Protein AF-A0A7Y7TFD0-F1 (afdb_monomer)

Mean predicted aligned error: 14.51 Å

Nearest PDB structures (foldseek):
  1j1v-assembly1_A  TM=8.264E-01  e=2.148E-02  Escherichia coli
  3pvv-assembly2_B  TM=8.155E-01  e=1.945E-02  Mycobacterium tuberculosis H37Ra
  8btg-assembly1_A  TM=7.877E-01  e=5.232E-02  Bacillus subtilis
  8btg-assembly1_B  TM=7.490E-01  e=6.700E-02  Bacillus subtilis
  1l8q-assembly1_A  TM=4.730E-01  e=1.155E-01  Aquifex aeolicus

Sequence (198 aa):
MLGRDFLDALDHYPWSGHAIILGKAALEGQVADEVLALFSKGKREAKRRYRLFVADGIALGKRDELGGGRRMPRELLGERREEPHDERVLGSGKFIEELRDRRELKSKLSRPMEIEEVIAKVCRHFGIDPQELQLKTRAARIVDARSVICYFAVRQIGHSGVEVGRHVNLQRAGVSVAAGRGERIIKKDSALLELIDK

Foldseek 3Di:
DPLPVVLVCLCPPPPHVLVVLLPVDDDPPRDNVVQLVVQDPDSVRSNVRVSVVVSVVVVVPDDPVPDLPDQDPPVPPPPPPQPRDRPVDPAGPVRLVVQCPPPVCVVVLPFPDDLVLLLVLLCVVLVHDLVCLQDPDPPVSSLLSLLLSLQCCPPVRNHQLCVSCVSRVHHSVRSVVSNVVSVVVCVVPVVSVVSSVD

Structure (mmCIF, N/CA/C/O backbone):
data_AF-A0A7Y7TFD0-F1
#
_entry.id   AF-A0A7Y7TFD0-F1
#
loop_
_atom_site.group_PDB
_atom_site.id
_atom_site.type_symbol
_atom_site.label_atom_id
_atom_site.label_alt_id
_atom_site.label_comp_id
_atom_site.label_asym_id
_atom_site.label_entity_id
_atom_site.label_seq_id
_atom_site.pdbx_PDB_ins_code
_atom_site.Cartn_x
_atom_site.Cartn_y
_atom_site.Cartn_z
_atom_site.occupancy
_atom_site.B_iso_or_equiv
_atom_site.auth_seq_id
_atom_site.auth_comp_id
_atom_site.auth_asym_id
_atom_site.auth_atom_id
_atom_site.pdbx_PDB_model_num
ATOM 1 N N . MET A 1 1 ? 28.512 -23.955 -11.268 1.00 43.91 1 MET A N 1
ATOM 2 C CA . MET A 1 1 ? 27.581 -24.691 -12.155 1.00 43.91 1 MET A CA 1
ATOM 3 C C . MET A 1 1 ? 26.197 -24.033 -12.266 1.00 43.91 1 MET A C 1
ATOM 5 O O . MET A 1 1 ? 25.546 -24.246 -13.268 1.00 43.91 1 MET A O 1
ATOM 9 N N . LEU A 1 2 ? 25.786 -23.156 -11.333 1.00 53.75 2 LEU A N 1
ATOM 10 C CA . LEU A 1 2 ? 24.448 -22.527 -11.295 1.00 53.75 2 LEU A CA 1
ATOM 11 C C . LEU A 1 2 ? 24.160 -21.408 -12.329 1.00 53.75 2 LEU A C 1
ATOM 13 O O . LEU A 1 2 ? 23.008 -21.032 -12.500 1.00 53.75 2 LEU A O 1
ATOM 17 N N . GLY A 1 3 ? 25.171 -20.839 -13.000 1.00 59.09 3 GLY A N 1
ATOM 18 C CA . GLY A 1 3 ? 24.982 -19.627 -13.821 1.00 59.09 3 GLY A CA 1
ATOM 19 C C . GLY A 1 3 ? 24.484 -19.853 -15.255 1.00 59.09 3 GLY A C 1
ATOM 20 O O . GLY A 1 3 ? 23.847 -18.968 -15.820 1.00 59.09 3 GLY A O 1
ATOM 21 N N . ARG A 1 4 ? 24.770 -21.019 -15.853 1.00 60.62 4 ARG A N 1
ATOM 22 C CA . ARG A 1 4 ? 24.443 -21.302 -17.264 1.00 60.62 4 ARG A CA 1
ATOM 23 C C . ARG A 1 4 ? 22.956 -21.644 -17.419 1.00 60.62 4 ARG A C 1
ATOM 25 O O . ARG A 1 4 ? 22.252 -20.961 -18.153 1.00 60.62 4 ARG A O 1
ATOM 32 N N . ASP A 1 5 ? 22.475 -22.564 -16.586 1.00 73.00 5 ASP A N 1
ATOM 33 C CA . ASP A 1 5 ? 21.069 -22.987 -16.547 1.00 73.00 5 ASP A CA 1
ATOM 34 C C . ASP A 1 5 ? 20.114 -21.835 -16.183 1.00 73.00 5 ASP A C 1
ATOM 36 O O . ASP A 1 5 ? 18.989 -21.767 -16.673 1.00 73.00 5 ASP A O 1
ATOM 40 N N . PHE A 1 6 ? 20.566 -20.879 -15.364 1.00 8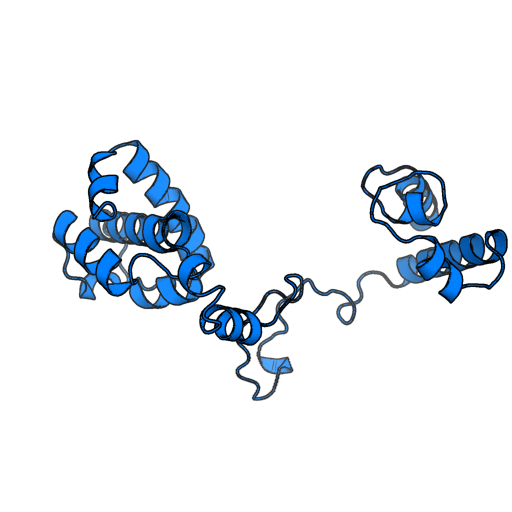2.00 6 PHE A N 1
ATOM 41 C CA . PHE A 1 6 ? 19.768 -19.712 -14.982 1.00 82.00 6 PHE A CA 1
ATOM 42 C C . PHE A 1 6 ? 19.573 -18.708 -16.130 1.00 82.00 6 PHE A C 1
ATOM 44 O O . PHE A 1 6 ? 18.465 -18.213 -16.337 1.00 82.00 6 PHE A O 1
ATOM 51 N N . LEU A 1 7 ? 20.625 -18.405 -16.899 1.00 86.56 7 LEU A N 1
ATOM 52 C CA . LEU A 1 7 ? 20.518 -17.510 -18.061 1.00 86.56 7 LEU A CA 1
ATOM 53 C C . LEU A 1 7 ? 19.651 -18.119 -19.159 1.00 86.56 7 LEU A C 1
ATOM 55 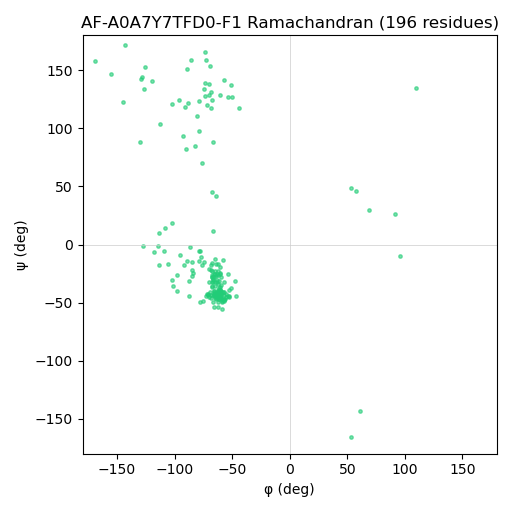O O . LEU A 1 7 ? 18.840 -17.425 -19.770 1.00 86.56 7 LEU A O 1
ATOM 59 N N . ASP A 1 8 ? 19.797 -19.422 -19.375 1.00 88.06 8 ASP A N 1
ATOM 60 C CA . ASP A 1 8 ? 18.986 -20.149 -20.343 1.00 88.06 8 ASP A CA 1
ATOM 61 C C . ASP A 1 8 ? 17.511 -20.209 -19.898 1.00 88.06 8 ASP A C 1
ATOM 63 O O . ASP A 1 8 ? 16.611 -20.150 -20.735 1.00 88.06 8 ASP A O 1
ATOM 67 N N . ALA A 1 9 ? 17.226 -20.217 -18.591 1.00 89.19 9 ALA A N 1
ATOM 68 C CA . ALA A 1 9 ? 15.864 -20.046 -18.084 1.00 89.19 9 ALA A CA 1
ATOM 69 C C . ALA A 1 9 ? 15.322 -18.621 -18.327 1.00 89.19 9 ALA A C 1
ATOM 71 O O . ALA A 1 9 ? 14.188 -18.462 -18.785 1.00 89.19 9 ALA A O 1
ATOM 72 N N . LEU A 1 10 ? 16.124 -17.574 -18.083 1.00 89.31 10 LEU A N 1
ATOM 73 C CA . LEU A 1 10 ? 15.721 -16.174 -18.308 1.00 89.31 10 LEU A CA 1
ATOM 74 C C . LEU A 1 10 ? 15.427 -15.843 -19.774 1.00 89.31 10 LEU A C 1
ATOM 76 O O . LEU A 1 10 ? 14.662 -14.918 -20.044 1.00 89.31 10 LEU A O 1
ATOM 80 N N . ASP A 1 11 ? 16.023 -16.584 -20.703 1.00 90.94 11 ASP A N 1
ATOM 81 C CA . ASP A 1 11 ? 15.787 -16.458 -22.140 1.00 90.94 11 ASP A CA 1
ATOM 82 C C . ASP A 1 11 ? 14.363 -16.792 -22.574 1.00 90.94 11 ASP A C 1
ATOM 84 O O . ASP A 1 11 ? 13.910 -16.303 -23.608 1.00 90.94 11 ASP A O 1
ATOM 88 N N . HIS A 1 12 ? 13.694 -17.647 -21.804 1.00 88.69 12 HIS A N 1
ATOM 89 C CA . HIS A 1 12 ? 12.386 -18.201 -22.137 1.00 88.69 12 HIS A CA 1
ATOM 90 C C . HIS A 1 12 ? 11.316 -17.804 -21.117 1.00 88.69 12 HIS A C 1
ATOM 92 O O . HIS A 1 12 ? 10.139 -18.096 -21.316 1.00 88.69 12 HIS A O 1
ATOM 98 N N . TYR A 1 13 ? 11.701 -17.146 -20.020 1.00 88.06 13 TYR A N 1
ATOM 99 C CA . TYR A 1 13 ? 10.765 -16.780 -18.968 1.00 88.06 13 TYR A CA 1
ATOM 100 C C . TYR A 1 13 ? 9.840 -15.636 -19.428 1.00 88.06 13 TYR A C 1
ATOM 102 O O . TYR A 1 13 ? 10.340 -14.542 -19.707 1.00 88.06 13 TYR A O 1
ATOM 110 N N . PRO A 1 14 ? 8.504 -15.830 -19.462 1.00 80.81 14 PRO A N 1
ATOM 111 C CA . PRO A 1 14 ? 7.575 -14.873 -20.079 1.00 80.81 14 PRO A CA 1
ATOM 112 C C . PRO A 1 14 ? 7.595 -13.464 -19.475 1.00 80.81 14 PRO A C 1
ATOM 114 O O . PRO A 1 14 ? 7.315 -12.490 -20.164 1.00 80.81 14 PRO A O 1
ATOM 117 N N . TRP A 1 15 ? 7.946 -13.349 -18.193 1.00 82.06 15 TRP A N 1
ATOM 118 C CA . TRP A 1 15 ? 7.946 -12.083 -17.451 1.00 82.06 15 TRP A CA 1
ATOM 119 C C . TRP A 1 15 ? 9.349 -11.486 -17.286 1.00 82.06 15 TRP A C 1
ATOM 121 O O . TRP A 1 15 ? 9.583 -10.668 -16.398 1.00 82.06 15 TRP A O 1
ATOM 131 N N . SER A 1 16 ? 10.306 -11.924 -18.107 1.00 86.31 16 SER A N 1
ATOM 132 C CA . SER A 1 16 ? 11.682 -11.436 -18.091 1.00 86.31 16 SER A CA 1
ATOM 133 C C . SER A 1 16 ? 11.935 -10.462 -19.237 1.00 86.31 16 SER A C 1
ATOM 135 O O . SER A 1 16 ? 11.893 -10.832 -20.411 1.00 86.31 16 SER A O 1
ATOM 137 N N . GLY A 1 17 ? 12.332 -9.231 -18.902 1.00 90.38 17 GLY A N 1
ATOM 138 C CA . GLY A 1 17 ? 12.809 -8.266 -19.896 1.00 90.38 17 GLY A CA 1
ATOM 139 C C . GLY A 1 17 ? 14.056 -8.739 -20.658 1.00 90.38 17 GLY A C 1
ATOM 140 O O . GLY A 1 17 ? 14.322 -8.252 -21.757 1.00 90.38 17 GLY A O 1
ATOM 141 N N . HIS A 1 18 ? 14.798 -9.714 -20.115 1.00 92.94 18 HIS A N 1
ATOM 142 C CA . HIS A 1 18 ? 15.972 -10.317 -20.751 1.00 92.94 18 HIS A CA 1
ATOM 143 C C . HIS A 1 18 ? 15.634 -10.966 -22.098 1.00 92.94 18 HIS A C 1
ATOM 145 O O . HIS A 1 18 ? 16.330 -10.731 -23.088 1.00 92.94 18 HIS A O 1
ATOM 151 N N . ALA A 1 19 ? 14.541 -11.737 -22.151 1.00 93.31 19 ALA A N 1
ATOM 152 C CA . ALA A 1 19 ? 14.097 -12.418 -23.363 1.00 93.31 19 ALA A CA 1
ATOM 153 C C . ALA A 1 19 ? 13.789 -11.410 -24.482 1.00 93.31 19 ALA A C 1
ATOM 155 O O . ALA A 1 19 ? 14.159 -11.621 -25.637 1.00 93.31 19 ALA A O 1
ATOM 156 N N . ILE A 1 20 ? 13.189 -10.272 -24.127 1.00 94.19 20 ILE A N 1
ATOM 157 C CA . ILE A 1 20 ? 12.840 -9.198 -25.064 1.00 94.19 20 ILE A CA 1
ATOM 158 C C . ILE A 1 20 ? 14.096 -8.463 -25.551 1.00 94.19 20 ILE A C 1
ATOM 160 O O . ILE A 1 20 ? 14.258 -8.269 -26.755 1.00 94.19 20 ILE A O 1
ATOM 164 N N . ILE A 1 21 ? 15.054 -8.159 -24.664 1.00 95.25 21 ILE A N 1
ATOM 165 C CA . ILE A 1 21 ? 16.347 -7.552 -25.048 1.00 95.25 21 ILE A CA 1
ATOM 166 C C . ILE A 1 21 ? 17.125 -8.463 -26.009 1.00 95.25 21 ILE A C 1
ATOM 168 O O . ILE A 1 21 ? 17.719 -8.003 -26.987 1.00 95.25 21 ILE A O 1
ATOM 172 N N . LEU A 1 22 ? 17.090 -9.778 -25.790 1.00 94.12 22 LEU A N 1
ATOM 173 C CA . LEU A 1 22 ? 17.714 -10.743 -26.695 1.00 94.12 22 LEU A CA 1
ATOM 174 C C . LEU A 1 22 ? 16.893 -11.014 -27.965 1.00 94.12 22 LEU A C 1
ATOM 176 O O . LEU A 1 22 ? 17.406 -11.636 -28.900 1.00 94.12 22 LEU A O 1
ATOM 180 N N . GLY A 1 23 ? 15.683 -10.463 -28.075 1.00 91.31 23 GLY A N 1
ATOM 181 C CA . GLY A 1 23 ? 14.777 -10.633 -29.212 1.00 91.31 23 GLY A CA 1
ATOM 182 C C . GLY A 1 23 ? 14.206 -12.045 -29.330 1.00 91.31 23 GLY A C 1
ATOM 183 O O . GLY A 1 23 ? 13.974 -12.509 -30.441 1.00 91.31 23 GLY A O 1
ATOM 184 N N . LYS A 1 24 ? 14.051 -12.735 -28.198 1.00 90.06 24 LYS A N 1
ATOM 185 C CA . LYS A 1 24 ? 13.408 -14.052 -28.074 1.00 90.06 24 LYS A CA 1
ATOM 186 C C . LYS A 1 24 ? 11.909 -13.942 -27.775 1.00 90.06 24 LYS A C 1
ATOM 188 O O . LYS A 1 24 ? 11.178 -14.902 -27.976 1.00 90.06 24 LYS A O 1
ATOM 193 N N . ALA A 1 25 ? 11.463 -12.772 -27.322 1.00 90.00 25 ALA A N 1
ATOM 194 C CA . ALA A 1 25 ? 10.068 -12.424 -27.082 1.00 90.00 25 ALA A CA 1
ATOM 195 C C . ALA A 1 25 ? 9.819 -10.951 -27.452 1.00 90.00 25 ALA A C 1
ATOM 197 O O . ALA A 1 25 ? 10.764 -10.207 -27.727 1.00 90.00 25 ALA A O 1
ATOM 198 N N . ALA A 1 26 ? 8.554 -10.534 -27.443 1.00 87.75 26 ALA A N 1
ATOM 199 C CA . ALA A 1 26 ? 8.136 -9.154 -27.663 1.00 87.75 26 ALA A CA 1
ATOM 200 C C . ALA A 1 26 ? 7.185 -8.709 -26.546 1.00 87.75 26 ALA A C 1
ATOM 202 O O . ALA A 1 26 ? 6.362 -9.496 -26.082 1.00 87.75 26 ALA A O 1
ATOM 203 N N . LEU A 1 27 ? 7.305 -7.450 -26.128 1.00 86.12 27 LEU A N 1
ATOM 204 C CA . LEU A 1 27 ? 6.416 -6.805 -25.167 1.00 86.12 27 LEU A CA 1
ATOM 205 C C . LEU A 1 27 ? 6.260 -5.343 -25.566 1.00 86.12 27 LEU A C 1
ATOM 207 O O . LEU A 1 27 ? 7.250 -4.613 -25.664 1.00 86.12 27 LEU A O 1
ATOM 211 N N . GLU A 1 28 ? 5.020 -4.922 -25.791 1.00 85.75 28 GLU A N 1
ATOM 212 C CA . GLU A 1 28 ? 4.714 -3.521 -26.061 1.00 85.75 28 GLU A CA 1
ATOM 213 C C . GLU A 1 28 ? 5.133 -2.656 -24.864 1.00 85.75 28 GLU A C 1
ATOM 215 O O . GLU A 1 28 ? 4.814 -2.956 -23.714 1.00 85.75 28 GLU A O 1
ATOM 220 N N . GLY A 1 29 ? 5.902 -1.599 -25.136 1.00 83.94 29 GLY A N 1
ATOM 221 C CA . GLY A 1 29 ? 6.417 -0.677 -24.120 1.00 83.94 29 GLY A CA 1
ATOM 222 C C . GLY A 1 29 ? 7.835 -0.965 -23.614 1.00 83.94 29 GLY A C 1
ATOM 223 O O . GLY A 1 29 ? 8.410 -0.099 -22.957 1.00 83.94 29 GLY A O 1
ATOM 224 N N . GLN A 1 30 ? 8.452 -2.109 -23.941 1.00 90.44 30 GLN A N 1
ATOM 225 C CA . GLN A 1 30 ? 9.864 -2.336 -23.609 1.00 90.44 30 GLN A CA 1
ATOM 226 C C . GLN A 1 30 ? 10.799 -1.874 -24.736 1.00 90.44 30 GLN A C 1
ATOM 228 O O . GLN A 1 30 ? 10.810 -2.432 -25.833 1.00 90.44 30 GLN A O 1
ATOM 233 N N . VAL A 1 31 ? 11.668 -0.906 -24.434 1.00 90.31 31 VAL A N 1
ATOM 234 C CA . VAL A 1 31 ? 12.610 -0.332 -25.408 1.00 90.31 31 VAL A CA 1
ATOM 235 C C . VAL A 1 31 ? 13.944 -1.092 -25.408 1.00 90.31 31 VAL A C 1
ATOM 237 O O . VAL A 1 31 ? 14.920 -0.704 -24.771 1.00 90.31 31 VAL A O 1
ATOM 240 N N . ALA A 1 32 ? 13.994 -2.218 -26.124 1.00 92.69 32 ALA A N 1
ATOM 241 C CA . ALA A 1 32 ? 15.192 -3.063 -26.202 1.00 92.69 32 ALA A CA 1
ATOM 242 C C . ALA A 1 32 ? 16.373 -2.403 -26.942 1.00 92.69 32 ALA A C 1
ATOM 244 O O . ALA A 1 32 ? 17.528 -2.611 -26.568 1.00 92.69 32 ALA A O 1
ATOM 245 N N . ASP A 1 33 ? 16.098 -1.615 -27.986 1.00 92.44 33 ASP A N 1
ATOM 246 C CA . ASP A 1 33 ? 17.142 -1.034 -28.839 1.00 92.44 33 ASP A CA 1
ATOM 247 C C . ASP A 1 33 ? 17.989 0.018 -28.091 1.00 92.44 33 ASP A C 1
ATOM 249 O O . ASP A 1 33 ? 19.208 0.041 -28.267 1.00 92.44 33 ASP A O 1
ATOM 253 N N . GLU A 1 34 ? 17.393 0.817 -27.195 1.00 93.56 34 GLU A N 1
ATOM 254 C CA . GLU A 1 34 ? 18.126 1.779 -26.351 1.00 93.56 34 GLU A CA 1
ATOM 255 C C . GLU A 1 34 ? 19.083 1.082 -25.380 1.00 93.56 34 GLU A C 1
ATOM 257 O O . GLU A 1 34 ? 20.240 1.478 -25.247 1.00 93.56 34 GLU A O 1
ATOM 262 N N . VAL A 1 35 ? 18.637 -0.009 -24.749 1.00 94.00 35 VAL A N 1
ATOM 263 C CA . VAL A 1 35 ? 19.486 -0.807 -23.854 1.00 94.00 35 VAL A CA 1
ATOM 264 C C . VAL A 1 35 ? 20.649 -1.422 -24.628 1.00 94.00 35 VAL A C 1
ATOM 266 O O . VAL A 1 35 ? 21.794 -1.347 -24.188 1.00 94.00 35 VAL A O 1
ATOM 269 N N . LEU A 1 36 ? 20.383 -2.014 -25.796 1.00 96.81 36 LEU A N 1
ATOM 270 C CA . LEU A 1 36 ? 21.421 -2.625 -26.630 1.00 96.81 36 LEU A CA 1
ATOM 271 C C . LEU A 1 36 ? 22.446 -1.597 -27.138 1.00 96.81 36 LEU A C 1
ATOM 273 O O . LEU A 1 36 ? 23.630 -1.931 -27.246 1.00 96.81 36 LEU A O 1
ATOM 277 N N . ALA A 1 37 ? 22.033 -0.350 -27.385 1.00 96.44 37 ALA A N 1
ATOM 278 C CA . ALA A 1 37 ? 22.929 0.722 -27.818 1.00 96.44 37 ALA A CA 1
ATOM 279 C C . ALA A 1 37 ? 24.049 1.028 -26.804 1.00 96.44 37 ALA A C 1
ATOM 281 O O . ALA A 1 37 ? 25.132 1.451 -27.211 1.00 96.44 37 ALA A O 1
ATOM 282 N N . LEU A 1 38 ? 23.841 0.738 -25.511 1.00 96.44 38 LEU A N 1
ATOM 283 C CA . LEU A 1 38 ? 24.867 0.878 -24.466 1.00 96.44 38 LEU A CA 1
ATOM 284 C C . LEU A 1 38 ? 26.021 -0.128 -24.612 1.00 96.44 38 LEU A C 1
ATOM 286 O O . LEU A 1 38 ? 27.114 0.104 -24.102 1.00 96.44 38 LEU A O 1
ATOM 290 N N . PHE A 1 39 ? 25.799 -1.247 -25.306 1.00 96.31 39 PHE A N 1
ATOM 291 C CA . PHE A 1 39 ? 26.771 -2.339 -25.404 1.00 96.31 39 PHE A CA 1
ATOM 292 C C . PHE A 1 39 ? 27.545 -2.336 -26.727 1.00 96.31 39 PHE A C 1
ATOM 294 O O . PHE A 1 39 ? 28.725 -2.706 -26.763 1.00 96.31 39 PHE A O 1
ATOM 301 N N . SER A 1 40 ? 26.896 -1.954 -27.831 1.00 96.31 40 SER A N 1
ATOM 302 C CA . SER A 1 40 ? 27.525 -1.804 -29.149 1.00 96.31 40 SER A CA 1
ATOM 303 C C . SER A 1 40 ? 26.592 -1.110 -30.145 1.00 96.31 40 SER A C 1
ATOM 305 O O . SER A 1 40 ? 25.374 -1.204 -30.037 1.00 96.31 40 SER A O 1
ATOM 307 N N . LYS A 1 41 ? 27.166 -0.512 -31.198 1.00 93.31 41 LYS A N 1
ATOM 308 C CA . LYS A 1 41 ? 26.413 -0.001 -32.359 1.00 93.31 41 LYS A CA 1
ATOM 309 C C . LYS A 1 41 ? 25.766 -1.121 -33.190 1.00 93.31 41 LYS A C 1
ATOM 311 O O . LYS A 1 41 ? 24.780 -0.890 -33.880 1.00 93.31 41 LYS A O 1
ATOM 316 N N . GLY A 1 42 ? 26.330 -2.332 -33.165 1.00 94.81 42 GLY A N 1
ATOM 317 C CA . GLY A 1 42 ? 25.834 -3.471 -33.943 1.00 94.81 42 GLY A CA 1
ATOM 318 C C . GLY A 1 42 ? 24.909 -4.373 -33.127 1.00 94.81 42 GLY A C 1
ATOM 319 O O . GLY A 1 42 ? 25.337 -4.916 -32.112 1.00 94.81 42 GLY A O 1
ATOM 320 N N . LYS A 1 43 ? 23.678 -4.624 -33.601 1.00 92.56 43 LYS A N 1
ATOM 321 C CA . LYS A 1 43 ? 22.653 -5.391 -32.856 1.00 92.56 43 LYS A CA 1
ATOM 322 C C . LYS A 1 43 ? 23.123 -6.774 -32.375 1.00 92.56 43 LYS A C 1
ATOM 324 O O . LYS A 1 43 ? 22.874 -7.144 -31.231 1.00 92.56 43 LYS A O 1
ATOM 329 N N . ARG A 1 44 ? 23.818 -7.546 -33.223 1.00 95.00 44 ARG A N 1
ATOM 330 C CA . ARG A 1 44 ? 24.336 -8.883 -32.849 1.00 95.00 44 ARG A CA 1
ATOM 331 C C . ARG A 1 44 ? 25.403 -8.800 -31.754 1.00 95.00 44 ARG A C 1
ATOM 333 O O . ARG A 1 44 ? 25.357 -9.555 -30.788 1.00 95.00 44 ARG A O 1
ATOM 340 N N . GLU A 1 45 ? 26.332 -7.859 -31.896 1.00 96.94 45 GLU A N 1
ATOM 341 C CA . GLU A 1 45 ? 27.405 -7.622 -30.928 1.00 96.94 45 GLU A CA 1
ATOM 342 C C . GLU A 1 45 ? 26.850 -7.129 -29.588 1.00 96.94 45 GLU A C 1
ATOM 344 O O . GLU A 1 45 ? 27.249 -7.621 -28.534 1.00 96.94 45 GLU A O 1
ATOM 349 N N . ALA A 1 46 ? 25.892 -6.202 -29.633 1.00 97.06 46 ALA A N 1
ATOM 350 C CA . ALA A 1 46 ? 25.227 -5.655 -28.460 1.00 97.06 46 ALA A CA 1
ATOM 351 C C . ALA A 1 46 ? 24.545 -6.750 -27.637 1.00 97.06 46 ALA A C 1
ATOM 353 O O . ALA A 1 46 ? 24.767 -6.830 -26.434 1.00 97.06 46 ALA A O 1
ATOM 354 N N . LYS A 1 47 ? 23.794 -7.653 -28.285 1.00 96.25 47 LYS A N 1
ATOM 355 C CA . LYS A 1 47 ? 23.152 -8.791 -27.606 1.00 96.25 47 LYS A CA 1
ATOM 356 C C . LYS A 1 47 ? 24.172 -9.713 -26.940 1.00 96.25 47 LYS A C 1
ATOM 358 O O . LYS A 1 47 ? 23.960 -10.125 -25.800 1.00 96.25 47 LYS A O 1
ATOM 363 N N . ARG A 1 48 ? 25.295 -10.011 -27.614 1.00 95.69 48 ARG A N 1
ATOM 364 C CA . ARG A 1 48 ? 26.367 -10.839 -27.033 1.00 95.69 48 ARG A CA 1
ATOM 365 C C . ARG A 1 48 ? 26.970 -10.174 -25.796 1.00 95.69 48 ARG A C 1
ATOM 367 O O . ARG A 1 48 ? 27.084 -10.818 -24.759 1.00 95.69 48 ARG A O 1
ATOM 374 N N . ARG A 1 49 ? 27.331 -8.893 -25.898 1.00 97.25 49 ARG A N 1
ATOM 375 C CA . ARG A 1 49 ? 27.934 -8.120 -24.801 1.00 97.25 49 ARG A CA 1
ATOM 376 C C . ARG A 1 49 ? 26.978 -7.908 -23.631 1.00 97.25 49 ARG A C 1
ATOM 378 O O . ARG A 1 49 ? 27.398 -8.064 -22.494 1.00 97.25 49 ARG A O 1
ATOM 385 N N . TYR A 1 50 ? 25.702 -7.639 -23.899 1.00 95.94 50 TYR A N 1
ATOM 386 C CA . TYR A 1 50 ? 24.660 -7.591 -22.876 1.00 95.94 50 TYR A CA 1
ATOM 387 C C . TYR A 1 50 ? 24.553 -8.924 -22.126 1.00 95.94 50 TYR A C 1
ATOM 389 O O . TYR A 1 50 ? 24.582 -8.941 -20.899 1.00 95.94 50 TYR A O 1
ATOM 397 N N . ARG A 1 51 ? 24.491 -10.059 -22.843 1.00 93.81 51 ARG A N 1
ATOM 398 C CA . ARG A 1 51 ? 24.418 -11.382 -22.199 1.00 93.81 51 ARG A CA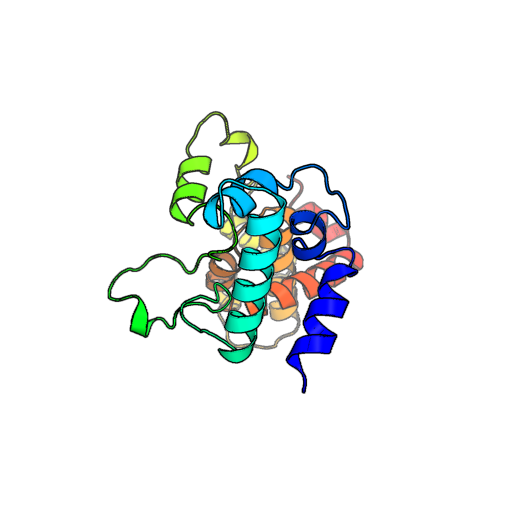 1
ATOM 399 C C . ARG A 1 51 ? 25.645 -11.658 -21.329 1.00 93.81 51 ARG A C 1
ATOM 401 O O . ARG A 1 51 ? 25.481 -12.175 -20.230 1.00 93.81 51 ARG A O 1
ATOM 408 N N . LEU A 1 52 ? 26.841 -11.299 -21.802 1.00 93.62 52 LEU A N 1
ATOM 409 C CA . LEU A 1 52 ? 28.077 -11.412 -21.020 1.00 93.62 52 LEU A CA 1
ATOM 410 C C . LEU A 1 52 ? 28.024 -10.543 -19.761 1.00 93.62 52 LEU A C 1
ATOM 412 O O . LEU A 1 52 ? 28.264 -11.048 -18.677 1.00 93.62 52 LEU A O 1
ATOM 416 N N . PHE A 1 53 ? 27.600 -9.286 -19.881 1.00 93.88 53 PHE A N 1
ATOM 417 C CA . PHE A 1 53 ? 27.438 -8.390 -18.736 1.00 93.88 53 PHE A CA 1
ATOM 418 C C . PHE A 1 53 ? 26.484 -8.951 -17.669 1.00 93.88 53 PHE A C 1
ATOM 420 O O . PHE A 1 53 ? 26.788 -8.902 -16.479 1.00 93.88 53 PHE A O 1
ATOM 427 N N . VAL A 1 54 ? 25.345 -9.527 -18.077 1.00 91.81 54 VAL A N 1
ATOM 428 C CA . VAL A 1 54 ? 24.417 -10.181 -17.136 1.00 91.81 54 VAL A CA 1
ATOM 429 C C . VAL A 1 54 ? 25.063 -11.419 -16.506 1.00 91.81 54 VAL A C 1
ATOM 431 O O . VAL A 1 54 ? 24.925 -11.626 -15.302 1.00 91.81 54 VAL A O 1
ATOM 434 N N . ALA A 1 55 ? 25.789 -12.223 -17.289 1.00 91.00 55 ALA A N 1
ATOM 435 C CA . ALA A 1 55 ? 26.501 -13.399 -16.791 1.00 91.00 55 ALA A CA 1
ATOM 436 C C . ALA A 1 55 ? 27.555 -13.036 -15.734 1.00 91.00 55 ALA A C 1
ATOM 438 O O . ALA A 1 55 ? 27.592 -13.659 -14.671 1.00 91.00 55 ALA A O 1
ATOM 439 N N . ASP A 1 56 ? 28.348 -11.998 -15.995 1.00 89.75 56 ASP A N 1
ATOM 440 C CA . ASP A 1 56 ? 29.348 -11.476 -15.063 1.00 89.75 56 ASP A CA 1
ATOM 441 C C . ASP A 1 56 ? 28.674 -10.963 -13.782 1.00 89.75 56 ASP A C 1
ATOM 443 O O . ASP A 1 56 ? 29.131 -11.239 -12.673 1.00 89.75 56 ASP A O 1
ATOM 447 N N . GLY A 1 57 ?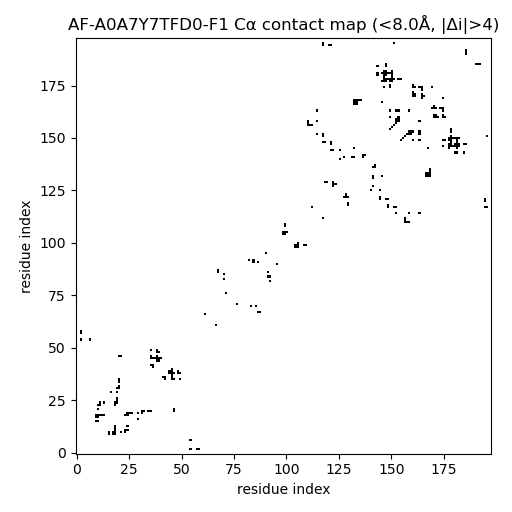 27.525 -10.291 -13.919 1.00 86.38 57 GLY A N 1
ATOM 448 C CA . GLY A 1 57 ? 26.727 -9.806 -12.795 1.00 86.38 57 GLY A CA 1
ATOM 449 C C . GLY A 1 57 ? 26.193 -10.911 -11.876 1.00 86.38 57 GLY A C 1
ATOM 450 O O . GLY A 1 57 ? 26.141 -10.710 -10.665 1.00 86.38 57 GLY A O 1
ATOM 451 N N . ILE A 1 58 ? 25.849 -12.091 -12.409 1.00 85.12 58 ILE A N 1
ATOM 452 C CA . ILE A 1 58 ? 25.372 -13.231 -11.601 1.00 85.12 58 ILE A CA 1
ATOM 453 C C . ILE A 1 58 ? 26.451 -13.694 -10.615 1.00 85.12 58 ILE A C 1
ATOM 455 O O . ILE A 1 58 ? 26.136 -14.015 -9.468 1.00 85.12 58 ILE A O 1
ATOM 459 N N . ALA A 1 59 ? 27.720 -13.707 -11.034 1.00 82.38 59 ALA A N 1
ATOM 460 C CA . ALA A 1 59 ? 28.831 -14.126 -10.180 1.00 82.38 59 ALA A CA 1
ATOM 461 C C . ALA A 1 59 ? 29.045 -13.188 -8.979 1.00 82.38 59 ALA A C 1
ATOM 463 O O . ALA A 1 59 ? 29.547 -13.624 -7.945 1.00 82.38 59 ALA A O 1
ATOM 464 N N . LEU A 1 60 ? 28.627 -11.924 -9.096 1.00 83.88 60 LEU A N 1
ATOM 465 C CA . LEU A 1 60 ? 28.714 -10.932 -8.022 1.00 83.88 60 LEU A CA 1
ATOM 466 C C . LEU A 1 60 ? 27.632 -11.113 -6.945 1.00 83.88 60 LEU A C 1
ATOM 468 O O . LEU A 1 60 ? 27.712 -10.491 -5.888 1.00 83.88 60 LEU A O 1
ATOM 472 N N . GLY A 1 61 ? 26.626 -11.960 -7.183 1.00 82.69 61 GLY A N 1
ATOM 473 C CA . GLY A 1 61 ? 25.567 -12.236 -6.218 1.00 82.69 61 GLY A CA 1
ATOM 474 C C . GLY A 1 61 ? 24.744 -10.994 -5.853 1.00 82.69 61 GLY A C 1
ATOM 475 O O . GLY A 1 61 ? 24.426 -10.154 -6.695 1.00 82.69 61 GLY A O 1
ATOM 476 N N . LYS A 1 62 ? 24.337 -10.898 -4.583 1.00 78.56 62 LYS A N 1
ATOM 477 C CA . LYS A 1 62 ? 23.514 -9.788 -4.088 1.00 78.56 62 LYS A CA 1
ATOM 478 C C . LYS A 1 62 ? 24.378 -8.552 -3.833 1.00 78.56 62 LYS A C 1
ATOM 480 O O . LYS A 1 62 ? 25.292 -8.600 -3.018 1.00 78.56 62 LYS A O 1
ATOM 485 N N . ARG A 1 63 ? 24.017 -7.445 -4.480 1.00 77.12 63 ARG A N 1
ATOM 486 C CA . ARG A 1 63 ? 24.683 -6.142 -4.375 1.00 77.12 63 ARG A CA 1
ATOM 487 C C . ARG A 1 63 ? 23.760 -5.142 -3.687 1.00 77.12 63 ARG A C 1
ATOM 489 O O . ARG A 1 63 ? 22.777 -4.700 -4.281 1.00 77.12 63 ARG A O 1
ATOM 496 N N . ASP A 1 64 ? 24.025 -4.860 -2.415 1.00 67.44 64 ASP A N 1
ATOM 497 C CA . ASP A 1 64 ? 23.155 -4.032 -1.568 1.00 67.44 64 ASP A CA 1
ATOM 498 C C . ASP A 1 64 ? 23.080 -2.573 -2.037 1.00 67.44 64 ASP A C 1
ATOM 500 O O . ASP A 1 64 ? 22.063 -1.919 -1.835 1.00 67.44 64 ASP A O 1
ATOM 504 N N . GLU A 1 65 ? 24.102 -2.094 -2.741 1.00 66.25 65 GLU A N 1
ATOM 505 C CA . GLU A 1 65 ? 24.160 -0.766 -3.348 1.00 66.25 65 GLU A CA 1
ATOM 506 C C . GLU A 1 65 ? 23.332 -0.635 -4.638 1.00 66.25 65 GLU A C 1
ATOM 508 O O . GLU A 1 65 ? 23.025 0.476 -5.060 1.00 66.25 65 GLU A O 1
ATOM 513 N N . LEU A 1 66 ? 22.965 -1.758 -5.271 1.00 65.25 66 LEU A N 1
ATOM 514 C CA . LEU A 1 66 ? 22.138 -1.796 -6.488 1.00 65.25 66 LEU A CA 1
ATOM 515 C C . LEU A 1 66 ? 20.720 -2.335 -6.241 1.00 65.25 66 LEU A C 1
ATOM 517 O O . LEU A 1 66 ? 19.888 -2.356 -7.150 1.00 65.25 66 LEU A O 1
ATOM 521 N N . GLY A 1 67 ? 20.431 -2.801 -5.026 1.00 54.50 67 GLY A N 1
ATOM 522 C CA . GLY A 1 67 ? 19.132 -3.340 -4.652 1.00 54.50 67 GLY A CA 1
ATOM 523 C C . GLY A 1 67 ? 18.231 -2.273 -4.040 1.00 54.50 67 GLY A C 1
ATOM 524 O O . GLY A 1 67 ? 18.224 -2.126 -2.822 1.00 54.50 67 GLY A O 1
ATOM 525 N N . GLY A 1 68 ? 17.388 -1.622 -4.849 1.00 47.84 68 GLY A N 1
ATOM 526 C CA . GLY A 1 68 ? 16.299 -0.726 -4.406 1.00 47.84 68 GLY A CA 1
ATOM 527 C C . GLY A 1 68 ? 15.157 -1.448 -3.667 1.00 47.84 68 GLY A C 1
ATOM 528 O O . GLY A 1 68 ? 13.981 -1.282 -3.982 1.00 47.84 68 GLY A O 1
ATOM 529 N N . GLY A 1 69 ? 15.495 -2.349 -2.742 1.00 46.62 69 GLY A N 1
ATOM 530 C CA . GLY A 1 69 ? 14.571 -3.266 -2.074 1.00 46.62 69 GLY A CA 1
ATOM 531 C C . GLY A 1 69 ? 14.634 -3.238 -0.550 1.00 46.62 69 GLY A C 1
ATOM 532 O O . GLY A 1 69 ? 13.876 -3.962 0.096 1.00 46.62 69 GLY A O 1
ATOM 533 N N . ARG A 1 70 ? 15.502 -2.428 0.062 1.00 45.94 70 ARG A N 1
ATOM 534 C CA . ARG A 1 70 ? 15.473 -2.208 1.511 1.00 45.94 70 ARG A CA 1
ATOM 535 C C . ARG A 1 70 ? 15.407 -0.721 1.781 1.00 45.94 70 ARG A C 1
ATOM 537 O O . ARG A 1 70 ? 16.171 0.043 1.213 1.00 45.94 70 ARG A O 1
ATOM 544 N N . ARG A 1 71 ? 14.506 -0.342 2.694 1.00 49.62 71 ARG A N 1
ATOM 545 C CA . ARG A 1 71 ? 14.615 0.920 3.429 1.00 49.62 71 ARG A CA 1
ATOM 546 C C . ARG A 1 71 ? 16.070 1.057 3.856 1.00 49.62 71 ARG A C 1
ATOM 548 O O . ARG A 1 71 ? 16.538 0.201 4.610 1.00 49.62 71 ARG A O 1
ATOM 555 N N . MET A 1 72 ? 16.751 2.087 3.370 1.00 43.28 72 MET A N 1
ATOM 556 C CA . MET A 1 72 ? 18.051 2.460 3.904 1.00 43.28 72 MET A CA 1
ATOM 557 C C . MET A 1 72 ? 17.900 2.560 5.432 1.00 43.28 72 MET A C 1
ATOM 559 O O . MET A 1 72 ? 16.946 3.199 5.900 1.00 43.28 72 MET A O 1
ATOM 563 N N . PRO A 1 73 ? 18.738 1.867 6.225 1.00 44.97 73 PRO A N 1
ATOM 564 C CA . PRO A 1 73 ? 18.747 2.038 7.670 1.00 44.97 73 PRO A CA 1
ATOM 565 C C . PRO A 1 73 ? 18.850 3.528 7.989 1.00 44.97 73 PRO A C 1
ATOM 567 O O . PRO A 1 73 ? 19.593 4.257 7.330 1.00 44.97 73 PRO A O 1
ATOM 570 N N . ARG A 1 74 ? 18.074 3.997 8.972 1.00 46.88 74 ARG A N 1
ATOM 571 C CA . ARG A 1 74 ? 18.028 5.418 9.353 1.00 46.88 74 ARG A CA 1
ATOM 572 C C . ARG A 1 74 ? 19.422 5.975 9.662 1.00 46.88 74 ARG A C 1
ATOM 574 O O . ARG A 1 74 ? 19.626 7.170 9.495 1.00 46.88 74 ARG A O 1
ATOM 581 N N . GLU A 1 75 ? 20.364 5.121 10.069 1.00 47.91 75 GLU A N 1
ATOM 582 C CA . GLU A 1 75 ? 21.752 5.495 10.344 1.00 47.91 75 GL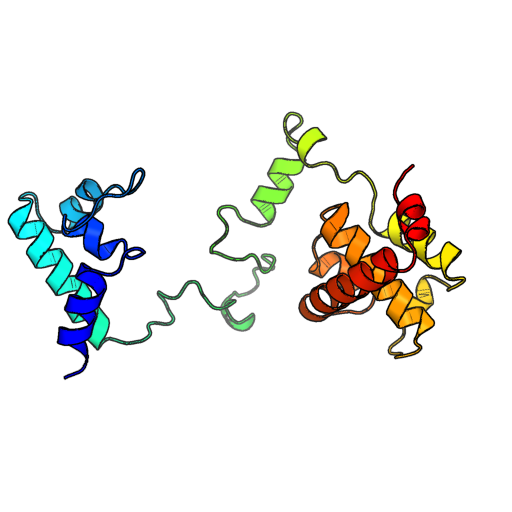U A CA 1
ATOM 583 C C . GLU A 1 75 ? 22.554 5.918 9.095 1.00 47.91 75 GLU A C 1
ATOM 585 O O . GLU A 1 75 ? 23.524 6.656 9.230 1.00 47.91 75 GLU A O 1
ATOM 590 N N . LEU A 1 76 ? 22.156 5.505 7.883 1.00 43.47 76 LEU A N 1
ATOM 591 C CA . LEU A 1 76 ? 22.855 5.821 6.622 1.00 43.47 76 LEU A CA 1
ATOM 592 C C . LEU A 1 76 ? 22.287 7.040 5.876 1.00 43.47 76 LEU A C 1
ATOM 594 O O . LEU A 1 76 ? 22.893 7.496 4.911 1.00 43.47 76 LEU A O 1
ATOM 598 N N . LEU A 1 77 ? 21.144 7.582 6.307 1.00 46.22 77 LEU A N 1
ATOM 599 C CA . LEU A 1 77 ? 20.482 8.712 5.638 1.00 46.22 77 LEU A CA 1
ATOM 600 C C . LEU A 1 77 ? 20.988 10.092 6.095 1.00 46.22 77 LEU A C 1
ATOM 602 O O . LEU A 1 77 ? 20.547 11.115 5.567 1.00 46.22 77 LEU A O 1
ATOM 606 N N . GLY A 1 78 ? 21.917 10.150 7.057 1.00 47.19 78 GLY A N 1
ATOM 607 C CA . GLY A 1 78 ? 22.299 11.412 7.694 1.00 47.19 78 GLY A CA 1
ATOM 608 C C . GLY A 1 78 ? 21.077 12.162 8.246 1.00 47.19 78 GLY A C 1
ATOM 609 O O . GLY A 1 78 ? 19.979 11.620 8.356 1.00 47.19 78 GLY A O 1
ATOM 610 N N . GLU A 1 79 ? 21.231 13.439 8.581 1.00 41.94 79 GLU A N 1
ATOM 611 C CA . GLU A 1 79 ? 20.153 14.280 9.130 1.00 41.94 79 GLU A CA 1
ATOM 612 C C . GLU A 1 79 ? 18.993 14.576 8.152 1.00 41.94 79 GLU A C 1
ATOM 614 O O . GLU A 1 79 ? 18.142 15.429 8.422 1.00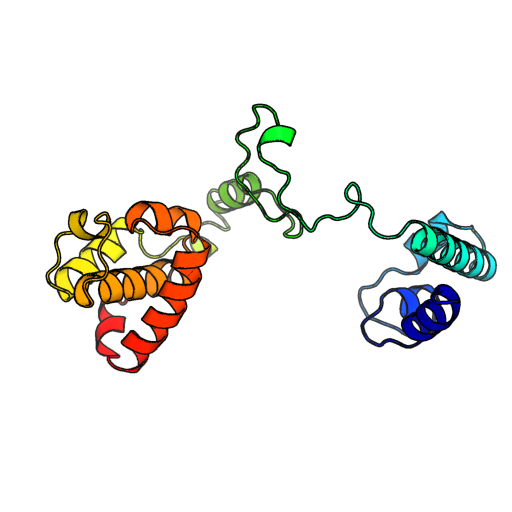 41.94 79 GLU A O 1
ATOM 619 N N . ARG A 1 80 ? 18.903 13.890 7.005 1.00 43.69 80 ARG A N 1
ATOM 620 C CA . ARG A 1 80 ? 17.775 14.060 6.090 1.00 43.69 80 ARG A CA 1
ATOM 621 C C . ARG A 1 80 ? 16.573 13.290 6.611 1.00 43.69 80 ARG A C 1
ATOM 623 O O . ARG A 1 80 ? 16.396 12.097 6.388 1.00 43.69 80 ARG A O 1
ATOM 630 N N . ARG A 1 81 ? 15.701 14.040 7.285 1.00 43.66 81 ARG A N 1
ATOM 631 C CA . ARG A 1 81 ? 14.313 13.697 7.630 1.00 43.66 81 ARG A CA 1
ATOM 632 C C . ARG A 1 81 ? 13.428 13.530 6.380 1.00 43.66 81 ARG A C 1
ATOM 634 O O . ARG A 1 81 ? 12.308 14.029 6.356 1.00 43.66 81 ARG A O 1
ATOM 641 N N . GLU A 1 82 ? 13.915 12.886 5.326 1.00 50.22 82 GLU A N 1
ATOM 642 C CA . GLU A 1 82 ? 13.063 12.533 4.197 1.00 50.22 82 GLU A CA 1
ATOM 643 C C . GLU A 1 82 ? 12.171 11.366 4.637 1.00 50.22 82 GLU A C 1
ATOM 645 O O . GLU A 1 82 ? 12.623 10.393 5.251 1.00 50.22 82 GLU A O 1
ATOM 650 N N . GLU A 1 83 ? 10.862 11.521 4.443 1.00 53.53 83 GLU A N 1
ATOM 651 C CA . GLU A 1 83 ? 9.899 10.501 4.833 1.00 53.53 83 GLU A CA 1
ATOM 652 C C . GLU A 1 83 ? 10.238 9.170 4.150 1.00 53.53 83 GLU A C 1
ATOM 654 O O . GLU A 1 83 ? 10.624 9.174 2.981 1.00 53.53 83 GLU A O 1
ATOM 659 N N . PRO A 1 84 ? 10.091 8.023 4.840 1.00 49.31 84 PRO A N 1
ATOM 660 C CA . PRO A 1 84 ? 10.393 6.720 4.263 1.00 49.31 84 PRO A CA 1
ATOM 661 C C . PRO A 1 84 ? 9.412 6.401 3.126 1.00 49.31 84 PRO A C 1
ATOM 663 O O . PRO A 1 84 ? 8.363 5.786 3.341 1.00 49.31 84 PRO A O 1
ATOM 666 N N . HIS A 1 85 ? 9.773 6.830 1.923 1.00 52.03 85 HIS A N 1
ATOM 667 C CA . HIS A 1 85 ? 9.093 6.563 0.670 1.00 52.03 85 HIS A CA 1
ATOM 668 C C . HIS A 1 85 ? 9.643 5.276 0.041 1.00 52.03 85 HIS A C 1
ATOM 670 O O . HIS A 1 85 ? 10.781 4.882 0.289 1.00 52.03 85 HIS A O 1
ATOM 676 N N . ASP A 1 86 ? 8.817 4.574 -0.732 1.00 55.53 86 ASP A N 1
ATOM 677 C CA . ASP A 1 86 ? 9.272 3.410 -1.490 1.00 55.53 86 ASP A CA 1
ATOM 678 C C . ASP A 1 86 ? 9.958 3.917 -2.761 1.00 55.53 86 ASP A C 1
ATOM 680 O O . ASP A 1 86 ? 9.294 4.458 -3.637 1.00 55.53 86 ASP A O 1
ATOM 684 N N . GLU A 1 87 ? 11.278 3.770 -2.863 1.00 52.81 87 GLU A N 1
ATOM 685 C CA . GLU A 1 87 ? 12.069 4.231 -4.018 1.00 52.81 87 GLU A CA 1
ATOM 686 C C . GLU A 1 87 ? 11.617 3.615 -5.356 1.00 52.81 87 GLU A C 1
ATOM 688 O O . GLU A 1 87 ? 11.992 4.100 -6.420 1.00 52.81 87 GLU A O 1
ATOM 693 N N . ARG A 1 88 ? 10.784 2.565 -5.324 1.00 57.03 88 ARG A N 1
ATOM 694 C CA . ARG A 1 88 ? 10.203 1.932 -6.519 1.00 57.03 88 ARG A CA 1
ATOM 695 C C . ARG A 1 88 ? 8.935 2.624 -7.015 1.00 57.03 88 ARG A C 1
ATOM 697 O O . ARG A 1 88 ? 8.494 2.351 -8.128 1.00 57.03 88 ARG A O 1
ATOM 704 N N . VAL A 1 89 ? 8.319 3.479 -6.203 1.00 55.84 89 VAL A N 1
ATOM 705 C CA . VAL A 1 89 ? 7.212 4.336 -6.632 1.00 55.84 89 VAL A CA 1
ATOM 706 C C . VAL A 1 89 ? 7.833 5.622 -7.177 1.00 55.84 89 VAL A C 1
ATOM 708 O O . VAL A 1 89 ? 8.597 6.290 -6.487 1.00 55.84 89 VAL A O 1
ATOM 711 N N . LEU A 1 90 ? 7.556 5.955 -8.440 1.00 50.25 90 LEU A N 1
ATOM 712 C CA . LEU A 1 90 ? 8.080 7.176 -9.055 1.00 50.25 90 LEU A CA 1
ATOM 713 C C . LEU A 1 90 ? 7.453 8.413 -8.395 1.00 50.25 90 LEU A C 1
ATOM 715 O O . LEU A 1 90 ? 6.232 8.564 -8.384 1.00 50.25 90 LEU A O 1
ATOM 719 N N . GLY A 1 91 ? 8.312 9.299 -7.887 1.00 57.25 91 GLY A N 1
ATOM 720 C CA . GLY A 1 91 ? 7.938 10.509 -7.149 1.00 57.25 91 GLY A CA 1
ATOM 721 C C . GLY A 1 91 ? 8.284 10.399 -5.665 1.00 57.25 91 GLY A C 1
ATOM 722 O O . GLY A 1 91 ? 8.044 9.373 -5.053 1.00 57.25 91 GLY A O 1
ATOM 723 N N . SER A 1 92 ? 8.879 11.433 -5.067 1.00 64.50 92 SER A N 1
ATOM 724 C CA . SER A 1 92 ? 9.116 11.470 -3.616 1.00 64.50 92 SER A CA 1
ATOM 725 C C . SER A 1 92 ? 7.813 11.720 -2.841 1.00 64.50 92 SER A C 1
ATOM 727 O O . SER A 1 92 ? 6.831 12.201 -3.406 1.00 64.50 92 SER A O 1
ATOM 729 N N . GLY A 1 93 ? 7.803 11.485 -1.521 1.00 60.12 93 GLY A N 1
ATOM 730 C CA . GLY A 1 93 ? 6.669 11.900 -0.675 1.00 60.12 93 GLY A CA 1
ATOM 731 C C . GLY A 1 93 ? 6.337 13.390 -0.850 1.00 60.12 93 GLY A C 1
ATOM 732 O O . GLY A 1 93 ? 5.178 13.757 -1.009 1.00 60.12 93 GLY A O 1
ATOM 733 N N . LYS A 1 94 ? 7.373 14.231 -0.982 1.00 63.31 94 LYS A N 1
ATOM 734 C CA . LYS A 1 94 ? 7.237 15.659 -1.295 1.00 63.31 94 LYS A CA 1
ATOM 735 C C . LYS A 1 94 ? 6.574 15.913 -2.654 1.00 63.31 94 LYS A C 1
ATOM 737 O O . LYS A 1 94 ? 5.717 16.779 -2.744 1.00 63.31 94 LYS A O 1
ATOM 742 N N . PHE A 1 95 ? 6.932 15.154 -3.691 1.00 71.25 95 PHE A N 1
ATOM 743 C CA . PHE A 1 95 ? 6.292 15.254 -5.007 1.00 71.25 95 PHE A CA 1
ATOM 744 C C . PHE A 1 95 ? 4.793 14.935 -4.933 1.00 71.25 95 PHE A C 1
ATOM 746 O O . PHE A 1 95 ? 3.995 15.632 -5.550 1.00 71.25 95 PHE A O 1
ATOM 753 N N . ILE A 1 96 ? 4.393 13.926 -4.151 1.00 67.62 96 ILE A N 1
ATOM 754 C CA . ILE A 1 96 ? 2.974 13.594 -3.958 1.00 67.62 96 ILE A CA 1
ATOM 755 C C . ILE A 1 96 ? 2.230 14.733 -3.244 1.00 67.62 96 ILE A C 1
ATOM 757 O O . ILE A 1 96 ? 1.137 15.094 -3.677 1.00 67.62 96 ILE A O 1
ATOM 761 N N . GLU A 1 97 ? 2.810 15.320 -2.194 1.00 68.00 97 GLU A N 1
ATOM 762 C CA . GLU A 1 97 ? 2.199 16.472 -1.512 1.00 68.00 97 GLU A CA 1
ATOM 763 C C . GLU A 1 97 ? 2.110 17.699 -2.437 1.00 68.00 97 GLU A C 1
ATOM 765 O O . GLU A 1 97 ? 1.048 18.305 -2.557 1.00 68.00 97 GLU A O 1
ATOM 770 N N . GLU A 1 98 ? 3.159 18.001 -3.209 1.00 72.25 98 GLU A N 1
ATOM 771 C CA . GLU A 1 98 ? 3.127 19.068 -4.219 1.00 72.25 98 GLU A CA 1
ATOM 772 C C . GLU A 1 98 ? 2.046 18.831 -5.290 1.00 72.25 98 GLU A C 1
ATOM 774 O O . GLU A 1 98 ? 1.431 19.783 -5.772 1.00 72.25 98 GLU A O 1
ATOM 779 N N . LEU A 1 99 ? 1.782 17.575 -5.675 1.00 72.75 99 LEU A N 1
ATOM 780 C CA . LEU A 1 99 ? 0.699 17.244 -6.605 1.00 72.75 99 LEU A CA 1
ATOM 781 C C . LEU A 1 99 ? -0.692 17.495 -6.009 1.00 72.75 99 LEU A C 1
ATOM 783 O O . LEU A 1 99 ? -1.591 17.873 -6.763 1.00 72.75 99 LEU A O 1
ATOM 787 N N . ARG A 1 100 ? -0.886 17.326 -4.694 1.00 67.25 100 ARG A N 1
ATOM 788 C CA . ARG A 1 100 ? -2.172 17.606 -4.024 1.00 67.25 100 ARG A CA 1
ATOM 789 C C . ARG A 1 100 ? -2.532 19.088 -4.031 1.00 67.25 100 ARG A C 1
ATOM 791 O O . ARG A 1 100 ? -3.710 19.426 -4.146 1.00 67.25 100 ARG A O 1
ATOM 798 N N . ASP A 1 101 ? -1.531 19.960 -3.971 1.00 70.25 101 ASP A N 1
ATOM 799 C CA . ASP A 1 101 ? -1.729 21.412 -3.984 1.00 70.25 101 ASP A CA 1
ATOM 800 C C . ASP A 1 101 ? -1.998 21.978 -5.387 1.00 70.25 101 ASP A C 1
ATOM 802 O O . ASP A 1 101 ? -2.496 23.102 -5.536 1.00 70.25 101 ASP A O 1
ATOM 806 N N . ARG A 1 102 ? -1.737 21.203 -6.450 1.00 78.38 102 ARG A N 1
ATOM 807 C CA . ARG A 1 102 ? -2.077 21.607 -7.821 1.00 78.38 102 ARG A CA 1
ATOM 808 C C . ARG A 1 102 ? -3.590 21.617 -7.997 1.00 78.38 102 ARG A C 1
ATOM 810 O O . ARG A 1 102 ? -4.229 20.571 -7.950 1.00 78.38 102 ARG A O 1
ATOM 817 N N . ARG A 1 103 ? -4.169 22.789 -8.285 1.00 68.44 103 ARG A N 1
ATOM 818 C CA . ARG A 1 103 ? -5.632 22.987 -8.409 1.00 68.44 103 ARG A CA 1
ATOM 819 C C . ARG A 1 103 ? -6.321 21.979 -9.337 1.00 68.44 103 ARG A C 1
ATOM 821 O O . ARG A 1 103 ? -7.418 21.535 -9.025 1.00 68.44 103 ARG A O 1
ATOM 828 N N . GLU A 1 104 ? -5.667 21.598 -10.432 1.00 76.88 104 GLU A N 1
ATOM 829 C CA . GLU A 1 104 ? -6.176 20.635 -11.424 1.00 76.88 104 GLU A CA 1
ATOM 830 C C . GLU A 1 104 ? -6.287 19.197 -10.891 1.00 76.88 104 GLU A C 1
ATOM 832 O O . GLU A 1 104 ? -7.108 18.410 -11.363 1.00 76.88 104 GLU A O 1
ATOM 837 N N . LEU A 1 105 ? -5.452 18.848 -9.910 1.00 66.69 105 LEU A N 1
ATOM 838 C CA . LEU A 1 105 ? -5.405 17.527 -9.288 1.00 66.69 105 LEU A CA 1
ATOM 839 C C . LEU A 1 105 ? -6.012 17.524 -7.888 1.00 66.69 105 LEU A C 1
ATOM 841 O O . LEU A 1 105 ? -6.374 16.460 -7.400 1.00 66.69 105 LEU A O 1
ATOM 845 N N . LYS A 1 106 ? -6.193 18.692 -7.267 1.00 64.94 106 LYS A N 1
ATOM 846 C CA . LYS A 1 106 ? -6.735 18.832 -5.917 1.00 64.94 106 LYS A CA 1
ATOM 847 C C . LYS A 1 106 ? -8.090 18.152 -5.772 1.00 64.94 106 LYS A C 1
ATOM 849 O O . LYS A 1 106 ? -8.269 17.404 -4.831 1.00 64.94 106 LYS A O 1
ATOM 854 N N . SER A 1 107 ? -9.017 18.317 -6.714 1.00 61.22 107 SER A N 1
ATOM 855 C CA . SER A 1 107 ? -10.316 17.622 -6.662 1.00 61.22 107 SER A CA 1
ATOM 856 C C . SER A 1 107 ? -10.208 16.103 -6.848 1.00 61.22 107 SER A C 1
ATOM 858 O O . SER A 1 107 ? -11.033 15.367 -6.321 1.00 61.22 107 SER A O 1
ATOM 860 N N . LYS A 1 108 ? -9.183 15.627 -7.567 1.00 62.03 108 LYS A N 1
ATOM 861 C CA . LYS A 1 108 ? -8.923 14.196 -7.807 1.00 62.03 108 LYS A CA 1
ATOM 862 C C . LYS A 1 108 ? -8.137 13.530 -6.673 1.00 62.03 108 LYS A C 1
ATOM 864 O O . LYS A 1 108 ? -8.161 12.311 -6.557 1.00 62.03 108 LYS A O 1
ATOM 869 N N . LEU A 1 109 ? -7.414 14.323 -5.884 1.00 63.25 109 LEU A N 1
ATOM 870 C CA . LEU A 1 109 ? -6.542 13.881 -4.794 1.00 63.25 109 LEU A CA 1
ATOM 871 C C . LEU A 1 109 ? -7.034 14.342 -3.413 1.00 63.25 109 LEU A C 1
ATOM 873 O O . LEU A 1 109 ? -6.384 14.039 -2.411 1.00 63.25 109 LEU A O 1
ATOM 877 N N . SER A 1 110 ? -8.147 15.082 -3.352 1.00 63.66 110 SER A N 1
ATOM 878 C CA . SER A 1 110 ? -8.758 15.513 -2.098 1.00 63.66 110 SER A CA 1
ATOM 879 C C . SER A 1 110 ? -9.321 14.297 -1.399 1.00 63.66 110 SER A C 1
ATOM 881 O O . SER A 1 110 ? -10.057 13.502 -1.986 1.00 63.66 110 SER A O 1
ATOM 883 N N . ARG A 1 111 ? -9.000 14.185 -0.118 1.00 72.19 111 ARG A N 1
ATOM 884 C CA . ARG A 1 111 ? -9.646 13.220 0.755 1.00 72.19 111 ARG A CA 1
ATOM 885 C C . ARG A 1 111 ? -11.050 13.757 1.059 1.00 72.19 111 ARG A C 1
ATOM 887 O O . ARG A 1 111 ? -11.174 14.949 1.341 1.00 72.19 111 ARG A O 1
ATOM 894 N N . PRO A 1 112 ? -12.104 12.934 0.968 1.00 76.31 112 PRO A N 1
ATOM 895 C CA . PRO A 1 112 ? -13.457 13.369 1.308 1.00 76.31 112 PRO A CA 1
ATOM 896 C C . PRO A 1 112 ? -13.641 13.654 2.808 1.00 76.31 112 PRO A C 1
ATOM 898 O O . PRO A 1 112 ? -14.624 14.280 3.180 1.00 76.31 112 PRO A O 1
ATOM 901 N N . MET A 1 113 ? -12.722 13.194 3.665 1.00 87.31 113 MET A N 1
ATOM 902 C CA . MET A 1 113 ? -12.817 13.299 5.122 1.00 87.31 113 MET A CA 1
ATOM 903 C C . MET A 1 113 ? -11.421 13.248 5.753 1.00 87.31 113 MET A C 1
ATOM 905 O O . MET A 1 113 ? -10.558 12.544 5.235 1.00 87.31 113 MET A O 1
ATOM 909 N N . GLU A 1 114 ? -11.208 13.956 6.865 1.00 91.44 114 GLU A N 1
ATOM 910 C CA . GLU A 1 114 ? -9.956 13.901 7.639 1.00 91.44 114 GLU A CA 1
ATOM 911 C C . GLU A 1 114 ? -9.941 12.741 8.650 1.00 91.44 114 GLU A C 1
ATOM 913 O O . GLU A 1 114 ? -10.990 12.240 9.068 1.00 91.44 114 GLU A O 1
ATOM 918 N N . ILE A 1 115 ? -8.748 12.317 9.091 1.00 93.94 115 ILE A N 1
ATOM 919 C CA . ILE A 1 115 ? -8.591 11.164 10.003 1.00 93.94 115 ILE A CA 1
ATOM 920 C C . ILE A 1 115 ? -9.344 11.395 11.313 1.00 93.94 115 ILE A C 1
ATOM 922 O O . ILE A 1 115 ? -10.003 10.489 11.823 1.00 93.94 115 ILE A O 1
ATOM 926 N N . GLU A 1 116 ? -9.255 12.600 11.862 1.00 94.44 116 GLU A N 1
ATOM 927 C CA . GLU A 1 116 ? -9.905 13.002 13.102 1.00 94.44 116 GLU A CA 1
ATOM 928 C C . GLU A 1 116 ? -11.426 12.887 13.001 1.00 94.44 116 GLU A C 1
ATOM 930 O O . GLU A 1 116 ? -12.081 12.474 13.960 1.00 94.44 116 GLU A O 1
ATOM 935 N N . GLU A 1 117 ? -11.993 13.192 11.833 1.00 94.50 117 GLU A N 1
ATOM 936 C CA . GLU A 1 117 ? -13.426 13.066 11.600 1.00 94.50 117 GLU A CA 1
ATOM 937 C C . GLU A 1 117 ? -13.849 11.592 11.534 1.00 94.50 117 GLU A C 1
ATOM 939 O O . GLU A 1 117 ? -14.823 11.204 12.189 1.00 94.50 117 GLU A O 1
ATOM 944 N N . VAL A 1 118 ? -13.071 10.745 10.848 1.00 95.75 118 VAL A N 1
ATOM 945 C CA . VAL A 1 118 ? -13.276 9.284 10.847 1.00 95.75 118 VAL A CA 1
ATOM 946 C C . VAL A 1 118 ? -13.232 8.738 12.272 1.00 95.75 118 VAL A C 1
ATOM 948 O O . VAL A 1 118 ? -14.112 7.977 12.678 1.00 95.75 118 VAL A O 1
ATOM 951 N N . ILE A 1 119 ? -12.227 9.144 13.052 1.00 96.69 119 ILE A N 1
ATOM 952 C CA . ILE A 1 119 ? -12.073 8.736 14.450 1.00 96.69 119 ILE A CA 1
ATOM 953 C C . ILE A 1 119 ? -13.297 9.146 15.255 1.00 96.69 119 ILE A C 1
ATOM 955 O O . ILE A 1 119 ? -13.873 8.303 15.935 1.00 96.69 119 ILE A O 1
ATOM 959 N N . ALA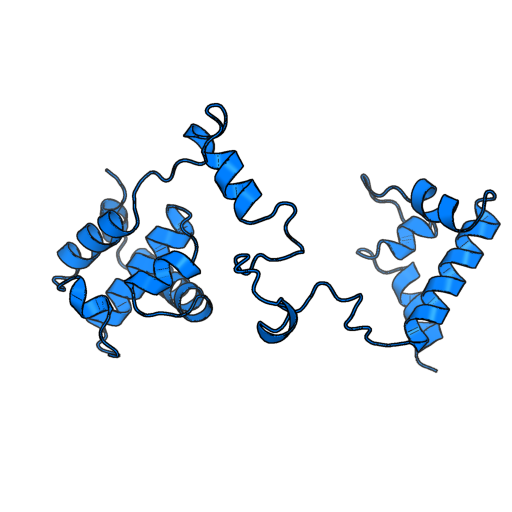 A 1 120 ? -13.736 10.401 15.153 1.00 95.88 120 ALA A N 1
ATOM 960 C CA . ALA A 1 120 ? -14.893 10.885 15.891 1.00 95.88 120 ALA A CA 1
ATOM 961 C C . ALA A 1 120 ? -16.166 10.093 15.547 1.00 95.88 120 ALA A C 1
ATOM 963 O O . ALA A 1 120 ? -16.903 9.696 16.453 1.00 95.88 120 ALA A O 1
ATOM 964 N N . LYS A 1 121 ? -16.424 9.821 14.259 1.00 95.75 121 LYS A N 1
ATOM 965 C CA . LYS A 1 121 ? -17.599 9.049 13.821 1.00 95.75 121 LYS A CA 1
ATOM 966 C C . LYS A 1 121 ? -17.546 7.603 14.333 1.00 95.75 121 LYS A C 1
ATOM 968 O O . LYS A 1 121 ? -18.524 7.139 14.922 1.00 95.75 121 LYS A O 1
ATOM 973 N N . VAL A 1 122 ? -16.406 6.920 14.203 1.00 96.44 122 VAL A N 1
ATOM 974 C CA . VAL A 1 122 ? -16.254 5.530 14.669 1.00 96.44 122 VAL A CA 1
ATOM 975 C C . VAL A 1 122 ? -16.287 5.438 16.197 1.00 96.44 122 VAL A C 1
ATOM 977 O O . VAL A 1 122 ? -17.014 4.611 16.738 1.00 96.44 122 VAL A O 1
ATOM 980 N N . CYS A 1 123 ? -15.569 6.299 16.920 1.00 96.44 123 CYS A N 1
ATOM 981 C CA . CYS A 1 123 ? -15.575 6.316 18.385 1.00 96.44 123 CYS A CA 1
ATOM 982 C C . CYS A 1 123 ? -16.974 6.549 18.959 1.00 96.44 123 CYS A C 1
ATOM 984 O O . CYS A 1 123 ? -17.356 5.858 19.900 1.00 96.44 123 CYS A O 1
ATOM 986 N N . ARG A 1 124 ? -17.771 7.447 18.359 1.00 95.69 124 ARG A N 1
ATOM 987 C CA . ARG A 1 124 ? -19.176 7.642 18.751 1.00 95.69 124 ARG A CA 1
ATOM 988 C C . ARG A 1 124 ? -20.007 6.378 18.559 1.00 95.69 124 ARG A C 1
ATOM 990 O O . ARG A 1 124 ? -20.713 5.990 19.482 1.00 95.69 124 ARG A O 1
ATOM 997 N N . HIS A 1 125 ? -19.895 5.721 17.404 1.00 94.81 125 HIS A N 1
ATOM 998 C CA . HIS A 1 125 ? -20.623 4.477 17.137 1.00 94.81 125 HIS A CA 1
ATOM 999 C C . HIS A 1 125 ? -20.240 3.375 18.131 1.00 94.81 125 HIS A C 1
ATOM 1001 O O . HIS A 1 125 ? -21.094 2.708 18.709 1.00 94.81 125 HIS A O 1
ATOM 1007 N N . PHE A 1 126 ? -18.941 3.214 18.378 1.00 93.56 126 PHE A N 1
ATOM 1008 C CA . PHE A 1 126 ? -18.446 2.216 19.312 1.00 93.56 126 PHE A CA 1
ATOM 1009 C C . PHE A 1 126 ? -18.575 2.651 20.771 1.00 93.56 126 PHE A C 1
ATOM 1011 O O . PHE A 1 126 ? -18.298 1.819 21.621 1.00 93.56 126 PHE A O 1
ATOM 1018 N N . GLY A 1 127 ? -18.992 3.875 21.105 1.00 94.56 127 GLY A N 1
ATOM 1019 C CA . GLY A 1 127 ? -19.073 4.378 22.483 1.00 94.56 127 GLY A CA 1
ATOM 1020 C C . GLY A 1 127 ? -17.736 4.323 23.230 1.00 94.56 127 GLY A C 1
ATOM 1021 O O . GLY A 1 127 ? -17.690 3.816 24.348 1.00 94.56 127 GLY A O 1
ATOM 1022 N N . ILE A 1 128 ? -16.659 4.763 22.577 1.00 95.12 128 ILE A N 1
ATOM 1023 C CA . ILE A 1 128 ? -15.285 4.792 23.102 1.00 95.12 128 ILE A CA 1
ATOM 1024 C C . ILE A 1 128 ? -14.804 6.244 23.099 1.00 95.12 128 ILE A C 1
ATOM 1026 O O . ILE A 1 128 ? -15.063 6.964 22.132 1.00 95.12 128 ILE A O 1
ATOM 1030 N N . ASP A 1 129 ? -14.066 6.673 24.122 1.00 95.44 129 ASP A N 1
ATOM 1031 C CA . ASP A 1 129 ? -13.369 7.960 24.080 1.00 95.44 129 ASP A CA 1
ATOM 1032 C C . ASP A 1 129 ? -12.197 7.882 23.072 1.00 95.44 129 ASP A C 1
ATOM 1034 O O . ASP A 1 129 ? -11.377 6.962 23.153 1.00 95.44 129 ASP A O 1
ATOM 1038 N N . PRO A 1 130 ? -12.063 8.816 22.109 1.00 94.88 130 PRO A N 1
ATOM 1039 C CA . PRO A 1 130 ? -10.931 8.852 21.180 1.00 94.88 130 PRO A CA 1
ATOM 1040 C C . PRO A 1 130 ? -9.548 8.707 21.833 1.00 94.88 130 PRO A C 1
ATOM 1042 O O . PRO A 1 130 ? -8.649 8.123 21.224 1.00 94.88 130 PRO A O 1
ATOM 1045 N N . GLN A 1 131 ? -9.359 9.174 23.071 1.00 94.69 131 GLN A N 1
ATOM 1046 C CA . GLN A 1 131 ? -8.097 9.014 23.797 1.00 94.69 131 GLN A CA 1
ATOM 1047 C C . GLN A 1 131 ? -7.777 7.547 24.125 1.00 94.69 131 GLN A C 1
ATOM 1049 O O . GLN A 1 131 ? -6.606 7.157 24.164 1.00 94.69 131 GLN A O 1
ATOM 1054 N N . GLU A 1 132 ? -8.788 6.689 24.280 1.00 95.19 132 GLU A N 1
ATOM 1055 C CA . GLU A 1 132 ? -8.599 5.258 24.537 1.00 95.19 132 GLU A CA 1
ATOM 1056 C C . GLU A 1 132 ? -7.936 4.532 23.358 1.00 95.19 132 GLU A C 1
ATOM 1058 O O . GLU A 1 132 ? -7.259 3.515 23.546 1.00 95.19 132 GLU A O 1
ATOM 1063 N N . LEU A 1 133 ? -8.039 5.079 22.139 1.00 96.06 133 LEU A N 1
ATOM 1064 C CA . LEU A 1 133 ? -7.343 4.555 20.960 1.00 96.06 133 LEU A CA 1
ATOM 1065 C C . LEU A 1 133 ? -5.820 4.607 21.103 1.00 96.06 133 LEU A C 1
ATOM 1067 O O . LEU A 1 133 ? -5.130 3.891 20.375 1.00 96.06 133 LEU A O 1
ATOM 1071 N N . GLN A 1 134 ? -5.283 5.387 22.042 1.00 95.75 134 GLN A N 1
ATOM 1072 C CA . GLN A 1 134 ? -3.850 5.446 22.329 1.00 95.75 134 GLN A CA 1
ATOM 1073 C C . GLN A 1 134 ? -3.399 4.415 23.374 1.00 95.75 134 GLN A C 1
ATOM 1075 O O . GLN A 1 134 ? -2.208 4.120 23.485 1.00 95.75 134 GLN A O 1
ATOM 1080 N N . LEU A 1 135 ? -4.320 3.792 24.110 1.00 93.25 135 LEU A N 1
ATOM 1081 C CA . LEU A 1 135 ? -3.974 2.868 25.192 1.00 93.25 135 LEU A CA 1
ATOM 1082 C C . LEU A 1 135 ? -3.371 1.563 24.665 1.00 93.25 135 LEU A C 1
ATOM 1084 O O . LEU A 1 135 ? -3.878 0.952 23.728 1.00 93.25 135 LEU A O 1
ATOM 1088 N N . LYS A 1 136 ? -2.323 1.040 25.306 1.00 92.19 136 LYS A N 1
ATOM 1089 C CA . LYS A 1 136 ? -1.761 -0.280 24.962 1.00 92.19 136 LYS A CA 1
ATOM 1090 C C . LYS A 1 136 ? -2.645 -1.417 25.493 1.00 92.19 136 LYS A C 1
ATOM 1092 O O . LYS A 1 136 ? -2.276 -2.124 26.421 1.00 92.19 136 LYS A O 1
ATOM 1097 N N . THR A 1 137 ? -3.820 -1.594 24.895 1.00 92.25 137 THR A N 1
ATOM 1098 C CA . THR A 1 137 ? -4.821 -2.596 25.283 1.00 92.25 137 THR A CA 1
ATOM 1099 C C . THR A 1 137 ? -5.236 -3.485 24.114 1.00 92.25 137 THR A C 1
ATOM 1101 O O . THR A 1 137 ? -5.170 -3.088 22.946 1.00 92.25 137 THR A O 1
ATOM 1104 N N . ARG A 1 138 ? -5.660 -4.706 24.455 1.00 90.06 138 ARG A N 1
ATOM 1105 C CA . ARG A 1 138 ? -6.237 -5.705 23.544 1.00 90.06 138 ARG A CA 1
ATOM 1106 C C . ARG A 1 138 ? -7.741 -5.899 23.762 1.00 90.06 138 ARG A C 1
ATOM 1108 O O . ARG A 1 138 ? -8.292 -6.879 23.271 1.00 90.06 138 ARG A O 1
ATOM 1115 N N . ALA A 1 139 ? -8.395 -4.996 24.496 1.00 93.81 139 ALA A N 1
ATOM 1116 C CA . ALA A 1 139 ? -9.842 -5.023 24.669 1.00 93.81 139 ALA A CA 1
ATOM 1117 C C . ALA A 1 139 ? -10.537 -5.060 23.298 1.00 93.81 139 ALA A C 1
ATOM 1119 O O . ALA A 1 139 ? -10.255 -4.214 22.446 1.00 93.81 139 ALA A O 1
ATOM 1120 N N . ALA A 1 140 ? -11.425 -6.039 23.097 1.00 93.25 140 ALA A N 1
ATOM 1121 C CA . ALA A 1 140 ? -12.035 -6.325 21.796 1.00 93.25 140 ALA A CA 1
ATOM 1122 C C . ALA A 1 140 ? -12.662 -5.072 21.166 1.00 93.25 140 ALA A C 1
ATOM 1124 O O . ALA A 1 140 ? -12.354 -4.740 20.030 1.00 93.25 140 ALA A O 1
ATOM 1125 N N . ARG A 1 141 ? -13.407 -4.297 21.961 1.00 95.00 141 ARG A N 1
ATOM 1126 C CA . ARG A 1 141 ? -14.069 -3.056 21.534 1.00 95.00 141 ARG A CA 1
ATOM 1127 C C . ARG A 1 141 ? -13.099 -2.022 20.940 1.00 95.00 141 ARG A C 1
ATOM 1129 O O . ARG A 1 141 ? -13.344 -1.499 19.859 1.00 95.00 141 ARG A O 1
ATOM 1136 N N . ILE A 1 142 ? -11.969 -1.769 21.608 1.00 96.19 142 ILE A N 1
ATOM 1137 C CA . ILE A 1 142 ? -10.936 -0.827 21.135 1.00 96.19 142 ILE A CA 1
ATOM 1138 C C . ILE A 1 142 ? -10.226 -1.391 19.904 1.00 96.19 142 ILE A C 1
ATOM 1140 O O . ILE A 1 142 ? -9.944 -0.671 18.950 1.00 96.19 142 ILE A O 1
ATOM 1144 N N . VAL A 1 143 ? -9.939 -2.692 19.904 1.00 96.88 143 VAL A N 1
ATOM 1145 C CA . VAL A 1 143 ? -9.313 -3.372 18.768 1.00 96.88 143 VAL A CA 1
ATOM 1146 C C . VAL A 1 143 ? -10.196 -3.308 17.518 1.00 96.88 143 VAL A C 1
ATOM 1148 O O . VAL A 1 143 ? -9.677 -3.073 16.423 1.00 96.88 143 VAL A O 1
ATOM 1151 N N . ASP A 1 144 ? -11.504 -3.476 17.672 1.00 97.00 144 ASP A N 1
ATOM 1152 C CA . ASP A 1 144 ? -12.477 -3.408 16.586 1.00 97.00 144 ASP A CA 1
ATOM 1153 C C . ASP A 1 144 ? -12.627 -1.973 16.078 1.00 97.00 144 ASP A C 1
ATOM 1155 O O . ASP A 1 144 ? -12.489 -1.751 14.875 1.00 97.00 144 ASP A O 1
ATOM 1159 N N . ALA A 1 145 ? -12.744 -0.986 16.973 1.00 97.31 145 ALA A N 1
ATOM 1160 C CA . ALA A 1 145 ? -12.762 0.427 16.595 1.00 97.31 145 ALA A CA 1
ATOM 1161 C C . ALA A 1 145 ? -11.500 0.834 15.815 1.00 97.31 145 ALA A C 1
ATOM 1163 O O . ALA A 1 145 ? -11.601 1.400 14.727 1.00 97.31 145 ALA A O 1
ATOM 1164 N N . ARG A 1 146 ? -10.299 0.463 16.292 1.00 98.00 146 ARG A N 1
ATOM 1165 C CA . ARG A 1 146 ? -9.043 0.683 15.549 1.00 98.00 146 ARG A CA 1
ATOM 1166 C C . ARG A 1 146 ? -9.074 0.034 14.172 1.00 98.00 146 ARG A C 1
ATOM 1168 O O . ARG A 1 146 ? -8.586 0.619 13.211 1.00 98.00 146 ARG A O 1
ATOM 1175 N N . SER A 1 147 ? -9.615 -1.177 14.077 1.00 98.00 147 SER A N 1
ATOM 1176 C CA . SER A 1 147 ? -9.684 -1.930 12.824 1.00 98.00 147 SER A CA 1
ATOM 1177 C C . SER A 1 147 ? -10.606 -1.251 11.813 1.00 98.00 147 SER A C 1
ATOM 1179 O O . SER A 1 147 ? -10.224 -1.104 10.652 1.00 98.00 147 SER A O 1
ATOM 1181 N N . VAL A 1 148 ? -11.772 -0.782 12.261 1.00 97.88 148 VAL A N 1
ATOM 1182 C CA . VAL A 1 148 ? -12.736 -0.028 11.448 1.00 97.88 148 VAL A CA 1
ATOM 1183 C C . VAL A 1 148 ? -12.152 1.321 11.008 1.00 97.88 148 VAL A C 1
ATOM 1185 O O . VAL A 1 148 ? -12.165 1.614 9.815 1.00 97.88 148 VAL A O 1
ATOM 1188 N N . ILE A 1 149 ? -11.524 2.084 11.915 1.00 98.00 149 ILE A N 1
ATOM 1189 C CA . ILE A 1 149 ? -10.813 3.336 11.581 1.00 98.00 149 ILE A CA 1
ATOM 1190 C C . ILE A 1 149 ? -9.733 3.081 10.526 1.00 98.00 149 ILE A C 1
ATOM 1192 O O . ILE A 1 149 ? -9.671 3.782 9.519 1.00 98.00 149 ILE A O 1
ATOM 1196 N N . CYS A 1 150 ? -8.897 2.055 10.721 1.00 97.94 150 CYS A N 1
ATOM 1197 C CA . CYS A 1 150 ? -7.835 1.713 9.774 1.00 97.94 150 CYS A CA 1
ATOM 1198 C C . CYS A 1 150 ? -8.392 1.334 8.399 1.00 97.94 150 CYS A C 1
ATOM 1200 O O . CYS A 1 150 ? -7.784 1.668 7.385 1.00 97.94 150 CYS A O 1
ATOM 1202 N N . TYR A 1 151 ? -9.527 0.635 8.350 1.00 97.25 151 TYR A N 1
ATOM 1203 C CA . TYR A 1 151 ? -10.173 0.295 7.089 1.00 97.25 151 TYR A CA 1
ATOM 1204 C C . TYR A 1 151 ? -10.679 1.542 6.364 1.00 97.25 151 TYR A C 1
ATOM 1206 O O . TYR A 1 151 ? -10.297 1.753 5.214 1.00 97.25 151 TYR A O 1
ATOM 1214 N N . PHE A 1 152 ? -11.476 2.383 7.026 1.00 96.19 152 PHE A N 1
ATOM 1215 C CA . PHE A 1 152 ? -12.025 3.584 6.400 1.00 96.19 152 PHE A CA 1
ATOM 1216 C C . PHE A 1 152 ? -10.930 4.552 5.970 1.00 96.19 152 PHE A C 1
ATOM 1218 O O . PHE A 1 152 ? -10.835 4.890 4.790 1.00 96.19 152 PHE A O 1
ATOM 1225 N N . ALA A 1 153 ? -10.043 4.920 6.895 1.00 94.62 153 ALA A N 1
ATOM 1226 C CA . ALA A 1 153 ? -9.017 5.913 6.626 1.00 94.62 153 ALA A CA 1
ATOM 1227 C C . ALA A 1 153 ? -8.071 5.464 5.502 1.00 94.62 153 ALA A C 1
ATOM 1229 O O . ALA A 1 153 ? -7.763 6.256 4.620 1.00 94.62 153 ALA A O 1
ATOM 1230 N N . VAL A 1 154 ? -7.637 4.197 5.476 1.00 91.75 154 VAL A N 1
ATOM 1231 C CA . VAL A 1 154 ? -6.654 3.736 4.478 1.00 91.75 154 VAL A CA 1
ATOM 1232 C C . VAL A 1 154 ? -7.299 3.275 3.175 1.00 91.75 154 VAL A C 1
ATOM 1234 O O . VAL A 1 154 ? -6.778 3.585 2.108 1.00 91.75 154 VAL A O 1
ATOM 1237 N N . ARG A 1 155 ? -8.385 2.494 3.234 1.00 88.62 155 ARG A N 1
ATOM 1238 C CA . ARG A 1 155 ? -8.926 1.804 2.050 1.00 88.62 155 ARG A CA 1
ATOM 1239 C C . ARG A 1 155 ? -10.091 2.520 1.383 1.00 88.62 155 ARG A C 1
ATOM 1241 O O . ARG A 1 155 ? -10.280 2.302 0.195 1.00 88.62 155 ARG A O 1
ATOM 1248 N N . GLN A 1 156 ? -10.849 3.327 2.123 1.00 89.06 156 GLN A N 1
ATOM 1249 C CA . GLN A 1 156 ? -11.968 4.089 1.557 1.00 89.06 156 GLN A CA 1
ATOM 1250 C C . GLN A 1 156 ? -11.570 5.534 1.246 1.00 89.06 156 GLN A C 1
ATOM 1252 O O . GLN A 1 156 ? -11.932 6.059 0.203 1.00 89.06 156 GLN A O 1
ATOM 1257 N N . ILE A 1 157 ? -10.776 6.159 2.120 1.00 89.00 157 ILE A N 1
ATOM 1258 C CA . ILE A 1 157 ? -10.463 7.595 2.030 1.00 89.00 157 ILE A CA 1
ATOM 1259 C C . ILE A 1 157 ? -9.063 7.859 1.448 1.00 89.00 157 ILE A C 1
ATOM 1261 O O . ILE A 1 157 ? -8.847 8.868 0.782 1.00 89.00 157 ILE A O 1
ATOM 1265 N N . GLY A 1 158 ? -8.101 6.951 1.657 1.00 84.31 158 GLY A N 1
ATOM 1266 C CA . GLY A 1 158 ? -6.755 7.052 1.072 1.00 84.31 158 GLY A CA 1
ATOM 1267 C C . GLY A 1 158 ? -5.712 7.775 1.938 1.00 84.31 158 GLY A C 1
ATOM 1268 O O . GLY A 1 158 ? -4.735 8.330 1.424 1.00 84.31 158 GLY A O 1
ATOM 1269 N N . HIS A 1 159 ? -5.877 7.776 3.261 1.00 87.00 159 HIS A N 1
ATOM 1270 C CA . HIS A 1 159 ? -4.834 8.206 4.193 1.00 87.00 159 HIS A CA 1
ATOM 1271 C C . HIS A 1 159 ? -3.661 7.226 4.238 1.00 87.00 159 HIS A C 1
ATOM 1273 O O . HIS A 1 159 ? -3.800 6.018 4.016 1.00 87.00 159 HIS A O 1
ATOM 1279 N N . SER A 1 160 ? -2.474 7.734 4.582 1.00 86.75 160 SER A N 1
ATOM 1280 C CA . SER A 1 160 ? -1.312 6.861 4.714 1.00 86.75 160 SER A CA 1
ATOM 1281 C C . SER A 1 160 ? -1.420 6.019 5.989 1.00 86.75 160 SER A C 1
ATOM 1283 O O . SER A 1 160 ? -1.759 6.510 7.064 1.00 86.75 160 SER A O 1
ATOM 1285 N N . GLY A 1 161 ? -1.056 4.737 5.916 1.00 84.81 161 GLY A N 1
ATOM 1286 C CA . GLY A 1 161 ? -1.068 3.878 7.106 1.00 84.81 161 GLY A CA 1
ATOM 1287 C C . GLY A 1 161 ? -0.074 4.303 8.199 1.00 84.81 161 GLY A C 1
ATOM 1288 O O . GLY A 1 161 ? -0.190 3.855 9.334 1.00 84.81 161 GLY A O 1
ATOM 1289 N N . VAL A 1 162 ? 0.916 5.143 7.874 1.00 86.62 162 VAL A N 1
ATOM 1290 C CA . VAL A 1 162 ? 1.843 5.720 8.865 1.00 86.62 162 VAL A CA 1
ATOM 1291 C C . VAL A 1 162 ? 1.147 6.825 9.652 1.00 86.62 162 VAL A C 1
ATOM 1293 O O . VAL A 1 162 ? 1.208 6.818 10.876 1.00 86.62 162 VAL A O 1
ATOM 1296 N N . GLU A 1 163 ? 0.482 7.738 8.947 1.00 89.94 163 GLU A N 1
ATOM 1297 C CA . GLU A 1 163 ? -0.300 8.841 9.508 1.00 89.94 163 GLU A CA 1
ATOM 1298 C C . GLU A 1 163 ? -1.412 8.296 10.407 1.00 89.94 163 GLU A C 1
ATOM 1300 O O . GLU A 1 163 ? -1.380 8.542 11.608 1.00 89.94 163 GLU A O 1
ATOM 1305 N N . VAL A 1 164 ? -2.273 7.416 9.879 1.00 95.44 164 VAL A N 1
ATOM 1306 C CA . VAL A 1 164 ? -3.346 6.751 10.644 1.00 95.44 164 VAL A CA 1
ATOM 1307 C C . VAL A 1 164 ? -2.800 6.072 11.899 1.00 95.44 164 VAL A C 1
ATOM 1309 O O . VAL A 1 164 ? -3.357 6.224 12.984 1.00 95.44 164 VAL A O 1
ATOM 1312 N N . GLY A 1 165 ? -1.672 5.366 11.777 1.00 94.88 165 GLY A N 1
ATOM 1313 C CA . GLY A 1 165 ? -1.036 4.657 12.885 1.00 94.88 165 GLY A CA 1
ATOM 1314 C C . GLY A 1 165 ? -0.688 5.541 14.085 1.00 94.88 165 GLY A C 1
ATOM 1315 O O . GLY A 1 165 ? -0.788 5.075 15.222 1.00 94.88 165 GLY A O 1
ATOM 1316 N N . ARG A 1 166 ? -0.359 6.822 13.858 1.00 95.19 166 ARG A N 1
ATOM 1317 C CA . ARG A 1 166 ? -0.087 7.793 14.932 1.00 95.19 166 ARG A CA 1
ATOM 1318 C C . ARG A 1 166 ? -1.327 8.073 15.782 1.00 95.19 166 ARG A C 1
ATOM 1320 O O . ARG A 1 166 ? -1.183 8.275 16.982 1.00 95.19 166 ARG A O 1
ATOM 1327 N N . HIS A 1 167 ? -2.526 8.020 15.203 1.00 96.12 167 HIS A N 1
ATOM 1328 C CA . HIS A 1 167 ? -3.776 8.293 15.921 1.00 96.12 167 HIS A CA 1
ATOM 1329 C C . HIS A 1 167 ? -4.331 7.084 16.683 1.00 96.12 167 HIS A C 1
ATOM 1331 O O . HIS A 1 167 ? -5.065 7.255 17.651 1.00 96.12 167 HIS A O 1
ATOM 1337 N N . VAL A 1 168 ? -3.979 5.864 16.266 1.00 95.94 168 VAL A N 1
ATOM 1338 C CA . VAL A 1 168 ? -4.509 4.618 16.853 1.00 95.94 168 VAL A CA 1
ATOM 1339 C C . VAL A 1 168 ? -3.462 3.785 17.598 1.00 95.94 168 VAL A C 1
ATOM 1341 O O . VAL A 1 168 ? -3.727 2.632 17.941 1.00 95.94 168 VAL A O 1
ATOM 1344 N N . ASN A 1 169 ? -2.269 4.340 17.827 1.00 95.69 169 ASN A N 1
ATOM 1345 C CA . ASN A 1 169 ? -1.124 3.664 18.444 1.00 95.69 169 ASN A CA 1
ATOM 1346 C C . ASN A 1 169 ? -0.754 2.332 17.757 1.00 95.69 169 ASN A C 1
ATOM 1348 O O . ASN A 1 169 ? -0.585 1.291 18.398 1.00 95.69 169 ASN A O 1
ATOM 1352 N N . LEU A 1 170 ? -0.641 2.356 16.425 1.00 94.56 170 LEU A N 1
ATOM 1353 C CA . LEU A 1 170 ? -0.213 1.215 15.615 1.00 94.56 170 LEU A CA 1
ATOM 1354 C C . LEU A 1 170 ? 0.933 1.607 14.682 1.00 94.56 170 LEU A C 1
ATOM 1356 O O . LEU A 1 170 ? 0.962 2.685 14.099 1.00 94.56 170 LEU A O 1
ATOM 1360 N N . GLN A 1 171 ? 1.867 0.683 14.462 1.00 91.56 171 GLN A N 1
ATOM 1361 C CA . GLN A 1 171 ? 2.823 0.817 13.363 1.00 91.56 171 GLN A CA 1
ATOM 1362 C C . GLN A 1 171 ? 2.131 0.569 12.012 1.00 91.56 171 GLN A C 1
ATOM 1364 O O . GLN A 1 171 ? 1.129 -0.141 11.956 1.00 91.56 171 GLN A O 1
ATOM 1369 N N . ARG A 1 172 ? 2.714 1.053 10.902 1.00 87.44 172 ARG A N 1
ATOM 1370 C CA . ARG A 1 172 ? 2.182 0.877 9.528 1.00 87.44 172 ARG A CA 1
ATOM 1371 C C . ARG A 1 172 ? 1.751 -0.564 9.217 1.00 87.44 172 ARG A C 1
ATOM 1373 O O . ARG A 1 172 ? 0.694 -0.781 8.632 1.00 87.44 172 ARG A O 1
ATOM 1380 N N . ALA A 1 173 ? 2.566 -1.550 9.603 1.00 87.56 173 ALA A N 1
ATOM 1381 C CA . ALA A 1 173 ? 2.244 -2.964 9.402 1.00 87.56 173 ALA A CA 1
ATOM 1382 C C . ALA A 1 173 ? 1.007 -3.387 10.216 1.00 87.56 173 ALA A C 1
ATOM 1384 O O . ALA A 1 173 ? 0.120 -4.055 9.692 1.00 87.56 173 ALA A O 1
ATOM 1385 N N . GLY A 1 174 ? 0.909 -2.923 11.465 1.00 95.06 174 GLY A N 1
ATOM 1386 C CA . GLY A 1 174 ? -0.261 -3.123 12.318 1.00 95.06 174 GLY A CA 1
ATOM 1387 C C . GLY A 1 174 ? -1.525 -2.487 11.741 1.00 95.06 174 GLY A C 1
ATOM 1388 O O . GLY A 1 174 ? -2.571 -3.126 11.751 1.00 95.06 174 GLY A O 1
ATOM 1389 N N . VAL A 1 175 ? -1.423 -1.288 11.159 1.00 95.94 175 VAL A N 1
ATOM 1390 C CA . VAL A 1 175 ? -2.538 -0.622 10.463 1.00 95.94 175 VAL A CA 1
ATOM 1391 C C . VAL A 1 175 ? -3.020 -1.441 9.265 1.00 95.94 175 VAL A C 1
ATOM 1393 O O . VAL A 1 175 ? -4.221 -1.616 9.091 1.00 95.94 175 VAL A O 1
ATOM 1396 N N . SER A 1 176 ? -2.110 -2.007 8.467 1.00 92.50 176 SER A N 1
ATOM 1397 C CA . SER A 1 176 ? -2.479 -2.860 7.327 1.00 92.50 176 SER A CA 1
ATOM 1398 C C . SER A 1 176 ? -3.253 -4.112 7.766 1.00 92.50 176 SER A C 1
ATOM 1400 O O . SER A 1 176 ? -4.309 -4.427 7.207 1.00 92.50 176 SER A O 1
ATOM 1402 N N . VAL A 1 177 ? -2.775 -4.784 8.820 1.00 97.19 177 VAL A N 1
ATOM 1403 C CA . VAL A 1 177 ? -3.451 -5.949 9.410 1.00 97.19 177 VAL A CA 1
ATOM 1404 C C . VAL A 1 177 ? -4.812 -5.556 9.994 1.00 97.19 177 VAL A C 1
ATOM 1406 O O . VAL A 1 177 ? -5.806 -6.246 9.754 1.00 97.19 177 VAL A O 1
ATOM 1409 N N . ALA A 1 178 ? -4.876 -4.440 10.723 1.00 97.38 178 ALA A N 1
ATOM 1410 C CA . ALA A 1 178 ? -6.099 -3.915 11.320 1.00 97.38 178 ALA A CA 1
ATOM 1411 C C . ALA A 1 178 ? -7.136 -3.538 10.252 1.00 97.38 178 ALA A C 1
ATOM 1413 O O . ALA A 1 178 ? -8.290 -3.928 10.378 1.00 97.38 178 ALA A O 1
ATOM 1414 N N . ALA A 1 179 ? -6.732 -2.902 9.150 1.00 97.56 179 ALA A N 1
ATOM 1415 C CA . ALA A 1 179 ? -7.620 -2.592 8.029 1.00 97.56 179 ALA A CA 1
ATOM 1416 C C . ALA A 1 179 ? -8.222 -3.861 7.400 1.00 97.56 179 ALA A C 1
ATOM 1418 O O . ALA A 1 179 ? -9.407 -3.897 7.078 1.00 97.56 179 ALA A O 1
ATOM 1419 N N . GLY A 1 180 ? -7.436 -4.938 7.273 1.00 96.12 180 GLY A N 1
ATOM 1420 C CA . GLY A 1 180 ? -7.950 -6.233 6.812 1.00 96.12 180 GLY A CA 1
ATOM 1421 C C . GLY A 1 180 ? -8.934 -6.880 7.791 1.00 96.12 180 GLY A C 1
ATOM 1422 O O . GLY A 1 180 ? -9.830 -7.613 7.380 1.00 96.12 180 GLY A O 1
ATOM 1423 N N . ARG A 1 181 ? -8.799 -6.623 9.096 1.00 97.19 181 ARG A N 1
ATOM 1424 C CA . ARG A 1 181 ? -9.801 -7.019 10.096 1.00 97.19 181 ARG A CA 1
ATOM 1425 C C . ARG A 1 181 ? -11.052 -6.146 10.011 1.00 97.19 181 ARG A C 1
ATOM 1427 O O . ARG A 1 181 ? -12.142 -6.704 10.003 1.00 97.19 181 ARG A O 1
ATOM 1434 N N . GLY A 1 182 ? -10.892 -4.830 9.884 1.00 97.31 182 GLY A N 1
ATOM 1435 C CA . GLY A 1 182 ? -11.984 -3.862 9.766 1.00 97.31 182 GLY A CA 1
ATOM 1436 C C . GLY A 1 182 ? -12.894 -4.157 8.583 1.00 97.31 182 GLY A C 1
ATOM 1437 O O . GLY A 1 182 ? -14.107 -4.173 8.742 1.00 97.31 182 GLY A O 1
ATOM 1438 N N . GLU A 1 183 ? -12.319 -4.539 7.441 1.00 96.38 183 GLU A N 1
ATOM 1439 C CA . GLU A 1 183 ? -13.093 -4.989 6.280 1.00 96.38 183 GLU A CA 1
ATOM 1440 C C . GLU A 1 183 ? -14.035 -6.155 6.621 1.00 96.38 183 GLU A C 1
ATOM 1442 O O . GLU A 1 183 ? -15.184 -6.184 6.192 1.00 96.38 183 GLU A O 1
ATOM 1447 N N . ARG A 1 184 ? -13.560 -7.129 7.408 1.00 97.06 184 ARG A N 1
ATOM 1448 C CA . ARG A 1 184 ? -14.380 -8.279 7.814 1.00 97.06 184 ARG A CA 1
ATOM 1449 C C . ARG A 1 184 ? -15.474 -7.882 8.802 1.00 97.06 184 ARG A C 1
ATOM 1451 O O . ARG A 1 184 ? -16.523 -8.512 8.786 1.00 97.06 184 ARG A O 1
ATOM 1458 N N . ILE A 1 185 ? -15.223 -6.890 9.657 1.00 96.12 185 ILE A N 1
ATOM 1459 C CA . ILE A 1 185 ? -16.218 -6.359 10.599 1.00 96.12 185 ILE A CA 1
ATOM 1460 C C . ILE A 1 185 ? -17.339 -5.671 9.813 1.00 96.12 185 ILE A C 1
ATOM 1462 O O . ILE A 1 185 ? -18.497 -6.032 9.970 1.00 96.12 185 ILE A O 1
ATOM 1466 N N . ILE A 1 186 ? -16.990 -4.786 8.881 1.00 95.00 186 ILE A N 1
ATOM 1467 C CA . ILE A 1 186 ? -17.952 -4.052 8.041 1.00 95.00 186 ILE A CA 1
ATOM 1468 C C . ILE A 1 186 ? -18.734 -4.989 7.114 1.00 95.00 186 ILE A C 1
ATOM 1470 O O . ILE A 1 186 ? -19.922 -4.802 6.896 1.00 95.00 186 ILE A O 1
ATOM 1474 N N . LYS A 1 187 ? -18.110 -6.054 6.598 1.00 93.50 187 LYS A N 1
ATOM 1475 C CA . LYS A 1 187 ? -18.833 -7.090 5.837 1.00 93.50 187 LYS A CA 1
ATOM 1476 C C . LYS A 1 187 ? -19.893 -7.825 6.665 1.00 93.50 187 LYS A C 1
ATOM 1478 O O . LYS A 1 187 ? -20.827 -8.361 6.081 1.00 93.50 187 LYS A O 1
ATOM 1483 N N . LYS A 1 188 ? -19.730 -7.903 7.989 1.00 93.50 188 LYS A N 1
ATOM 1484 C CA . LYS A 1 188 ? -20.716 -8.511 8.898 1.00 93.50 188 LYS A CA 1
ATOM 1485 C C . LYS A 1 188 ? -21.778 -7.515 9.355 1.00 93.50 188 LYS A C 1
ATOM 1487 O O . LYS A 1 188 ? -22.902 -7.929 9.602 1.00 93.50 188 LYS A O 1
ATOM 1492 N N . ASP A 1 189 ? -21.408 -6.246 9.465 1.00 91.19 189 ASP A N 1
ATOM 1493 C CA . ASP A 1 189 ? -22.294 -5.151 9.840 1.00 91.19 189 ASP A CA 1
ATOM 1494 C C . ASP A 1 189 ? -22.151 -4.002 8.837 1.00 91.19 189 ASP A C 1
ATOM 1496 O O . ASP A 1 189 ? -21.323 -3.099 8.985 1.00 91.19 189 ASP A O 1
ATOM 1500 N N . SER A 1 190 ? -22.950 -4.073 7.773 1.00 87.50 190 SER A N 1
ATOM 1501 C CA . SER A 1 190 ? -22.912 -3.102 6.682 1.00 87.50 190 SER A CA 1
ATOM 1502 C C . SER A 1 190 ? -23.415 -1.720 7.092 1.00 87.50 190 SER A C 1
ATOM 1504 O O . SER A 1 190 ? -23.092 -0.756 6.403 1.00 87.50 190 SER A O 1
ATOM 1506 N N . ALA A 1 191 ? -24.146 -1.593 8.208 1.00 88.25 191 ALA A N 1
ATOM 1507 C CA . ALA A 1 191 ? -24.603 -0.296 8.714 1.00 88.25 191 ALA A CA 1
ATOM 1508 C C . ALA A 1 191 ? -23.423 0.618 9.087 1.00 88.25 191 ALA A C 1
ATOM 1510 O O . ALA A 1 191 ? -23.532 1.840 9.042 1.00 88.25 191 ALA A O 1
ATOM 1511 N N . LEU A 1 192 ? -22.251 0.038 9.372 1.00 90.19 192 LEU A N 1
ATOM 1512 C CA . LEU A 1 192 ? -21.021 0.793 9.599 1.00 90.19 192 LEU A CA 1
ATOM 1513 C C . LEU A 1 192 ? -20.590 1.631 8.385 1.00 90.19 192 LEU A C 1
ATOM 1515 O O . LEU A 1 192 ? -19.888 2.620 8.578 1.00 90.19 192 LEU A O 1
ATOM 1519 N N . LEU A 1 193 ? -20.983 1.274 7.154 1.00 89.06 193 LEU A N 1
ATOM 1520 C CA . LEU A 1 193 ? -20.657 2.063 5.955 1.00 89.06 193 LEU A CA 1
ATOM 1521 C C . LEU A 1 193 ? -21.280 3.466 6.001 1.00 89.06 193 LEU A C 1
ATOM 1523 O O . LEU A 1 193 ? -20.657 4.427 5.554 1.00 89.06 193 LEU A O 1
ATOM 1527 N N . GLU A 1 194 ? -22.437 3.616 6.648 1.00 89.06 194 GLU A N 1
ATOM 1528 C CA . GLU A 1 194 ? -23.121 4.907 6.805 1.00 89.06 194 GLU A CA 1
ATOM 1529 C C . GLU A 1 194 ? -22.325 5.908 7.659 1.00 89.06 194 GLU A C 1
ATOM 1531 O O . GLU A 1 194 ? -22.633 7.099 7.686 1.00 89.06 194 GLU A O 1
ATOM 1536 N N . LEU A 1 195 ? -21.279 5.452 8.360 1.00 86.62 195 LEU A N 1
ATOM 1537 C CA . LEU A 1 195 ? -20.387 6.329 9.116 1.00 86.62 195 LEU A CA 1
ATOM 1538 C C . LEU A 1 195 ? -19.505 7.194 8.215 1.00 86.62 195 LEU A C 1
ATOM 1540 O O . LEU A 1 195 ? -18.991 8.203 8.688 1.00 86.62 195 LEU A O 1
ATOM 1544 N N . ILE A 1 196 ? -19.297 6.808 6.956 1.00 83.62 196 ILE A N 1
ATOM 1545 C CA . ILE A 1 196 ? -18.490 7.582 6.004 1.00 83.62 196 ILE A CA 1
ATOM 1546 C C . ILE A 1 196 ? -19.313 8.158 4.849 1.00 83.62 196 ILE A C 1
ATOM 1548 O O . ILE A 1 196 ? -18.867 9.122 4.233 1.00 83.62 196 ILE A O 1
ATOM 1552 N N . ASP A 1 197 ? -20.521 7.642 4.616 1.00 69.94 197 ASP A N 1
ATOM 1553 C CA . ASP A 1 197 ? -21.482 8.215 3.673 1.00 69.94 197 ASP A CA 1
ATOM 1554 C C . ASP A 1 197 ? -22.246 9.375 4.332 1.00 69.94 197 ASP A C 1
ATOM 1556 O O . ASP A 1 197 ? -23.316 9.175 4.909 1.00 69.94 197 ASP A O 1
ATOM 1560 N N . LYS A 1 198 ? -21.655 10.579 4.295 1.00 52.94 198 LYS A N 1
ATOM 1561 C CA . LYS A 1 198 ? -22.283 11.912 4.456 1.00 52.94 198 LYS A CA 1
ATOM 1562 C C . LYS A 1 198 ? -21.219 12.997 4.520 1.00 52.94 1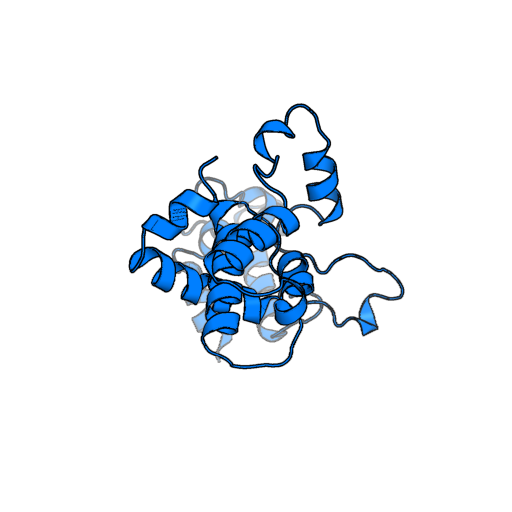98 LYS A C 1
ATOM 1564 O O . LYS A 1 198 ? -20.436 12.974 5.504 1.00 52.94 198 LYS A O 1
#

Radius of gyration: 24.39 Å; Cα contacts (8 Å, |Δi|>4): 181; chains: 1; bounding box: 54×48×59 Å

Secondary structure (DSSP, 8-state):
-HHHHHHHHHTT-TT-HHHHHTTSS--TT--HHHHHHTT-SSHHHHHHHHHHHHHHHHHT---TTT-TTS---GGGSTT-------TTSSS-HHHHHHHHHSHHHHHHH--SS-HHHHHHHHHHHHT--GGGGGS----HHHHHHHHHHHHIIIIII---HHHHHHHHT--HHHHHHHHHHHHHHHHH-GGGGGGT--

Solvent-accessible surface area (backbone atoms only — not comparable to full-atom values): 11716 Å² total; per-residue (Å²): 128,73,68,63,65,49,52,62,45,38,48,69,37,90,91,35,70,60,9,36,54,67,65,70,47,86,59,93,90,66,70,38,67,68,61,33,54,78,57,29,94,46,73,70,59,4,42,54,46,47,53,48,53,53,55,58,48,58,78,64,58,86,52,77,93,76,46,86,79,62,83,75,57,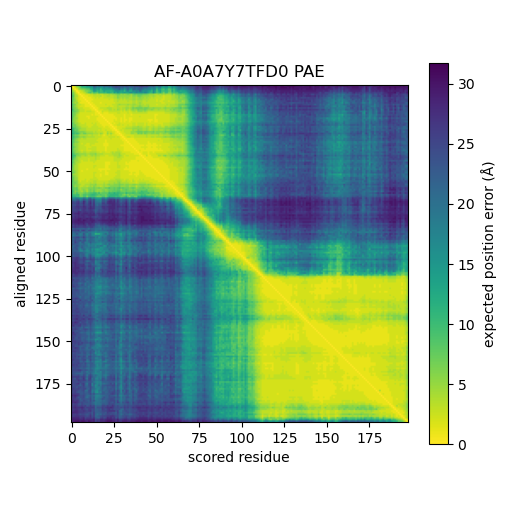75,85,78,54,60,95,60,84,65,74,96,59,62,85,80,48,91,66,52,65,66,51,54,55,56,45,43,70,36,75,91,38,23,81,79,60,54,56,92,65,55,68,69,56,50,45,53,46,49,24,61,75,68,72,46,64,69,72,59,41,56,53,98,68,80,53,63,70,61,49,48,49,48,8,40,43,31,20,44,40,40,74,73,48,63,48,54,42,57,62,56,9,70,64,44,65,34,55,43,70,52,26,54,55,28,18,61,48,14,51,57,51,38,73,74,41,61,73,60,56,58,70,70,67,123

pLDDT: mean 82.7, std 16.68, range [41.94, 98.0]